Protein AF-A0AAN7LKD8-F1 (afdb_monomer_lite)

Secondary structure (DSSP, 8-state):
-----PPP--------TTTT--S--B-SSTT-PBPSEETTEES-HHHHHHHHHHHHHHHTTTTTT-EEEEE-STTSSHHHHHHHHHHHHS----TTEEEEEETTTTEEEEEEEEGGG--TT--S---EEPPPPS-S----S------------HHHHHHHHHS-TT--SHHHHHHHHS----PPPPHHHHHHHHHHHHHHHHTTS------EEEESS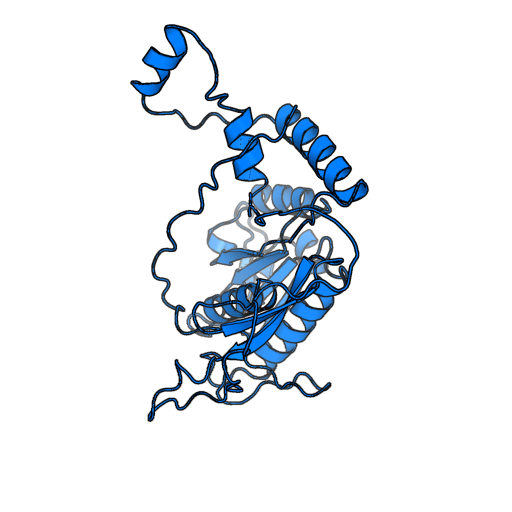HHHH--HHHHHHHHHHHTSTTPPEEEEEE--SEEEPTTSS-EEETT--HHHHTTEEEEE-

Sequence (277 aa):
MKIEEVQSTTMKQRIATHTHIKGLGLGLDASGNALPLAAGFVGHAEAREAAGLVVDMIRQKKMAGRTLLLAGPPGTGKTALALGISQELGSKVAVGNVIYVEVNSGAVKRVGRSDAFATEFDLEAEEYVPLPKGEVHKKKEILNNIASHQDVTLHDLDAANAQPQGGQGILSLMGQMMKPRKTEITDKLRQEINKVVNRYIDEGVAELVPGVLFIDEVVHMLDTECFSYLNRALESSLSPIVIFATNRGICNVRGTDMPSPHGIPVDLLDSLAIIRA

Organism: Trapa natans (NCBI:txid22666)

pLDDT: mean 74.0, std 16.27, range [26.58, 93.56]

Structure (mmCIF, N/CA/C/O backbone):
data_AF-A0AAN7LKD8-F1
#
_entry.id   AF-A0AAN7LKD8-F1
#
loop_
_atom_site.group_PDB
_atom_site.id
_atom_site.type_symbol
_atom_site.label_atom_id
_atom_site.label_alt_id
_atom_site.label_comp_id
_atom_site.label_asym_id
_atom_site.label_entity_id
_atom_site.label_seq_id
_atom_site.pdbx_PDB_ins_code
_atom_site.Cartn_x
_atom_site.Cartn_y
_atom_site.Cartn_z
_atom_site.occupancy
_atom_site.B_iso_or_equiv
_atom_site.auth_seq_id
_atom_site.auth_comp_id
_atom_site.auth_asym_id
_atom_site.auth_atom_id
_atom_site.pdbx_PDB_model_num
ATOM 1 N N . MET A 1 1 ? -7.296 3.773 29.715 1.00 42.88 1 MET A N 1
ATOM 2 C CA . MET A 1 1 ? -7.049 4.610 28.528 1.00 42.88 1 MET A CA 1
ATOM 3 C C . MET A 1 1 ? -8.372 4.717 27.794 1.00 42.88 1 MET A C 1
ATOM 5 O O . MET A 1 1 ? -8.886 3.688 27.372 1.00 42.88 1 MET A O 1
ATOM 9 N N . LYS A 1 2 ? -8.998 5.895 27.799 1.00 38.78 2 LYS A N 1
ATOM 10 C CA . LYS A 1 2 ? -10.197 6.161 26.999 1.00 38.78 2 LYS A CA 1
ATOM 11 C C . LYS A 1 2 ? -9.718 6.902 25.759 1.00 38.78 2 LYS A C 1
ATOM 13 O O . LYS A 1 2 ? -8.957 7.854 25.904 1.00 38.78 2 LYS A O 1
ATOM 18 N N . ILE A 1 3 ? -10.099 6.429 24.579 1.00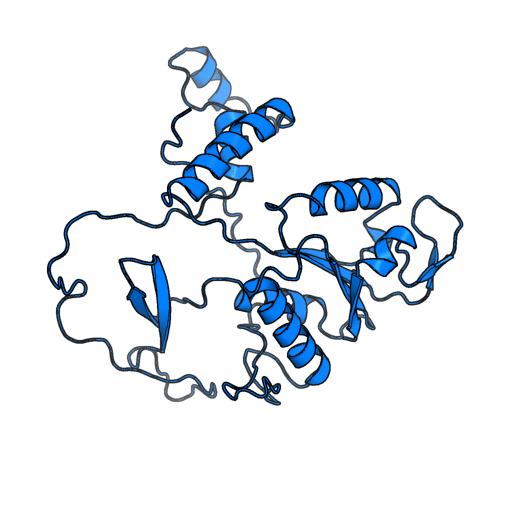 50.75 3 ILE A N 1
ATOM 19 C CA . ILE A 1 3 ? -9.903 7.176 23.337 1.00 50.75 3 ILE A CA 1
ATOM 20 C C . ILE A 1 3 ? -10.983 8.269 23.359 1.00 50.75 3 ILE A C 1
ATOM 22 O O . ILE A 1 3 ? -12.075 8.079 22.839 1.00 50.75 3 ILE A O 1
ATOM 26 N N . GLU A 1 4 ? -10.751 9.343 24.116 1.00 52.25 4 GLU A N 1
ATOM 27 C CA . GLU A 1 4 ? -11.544 10.572 23.987 1.00 52.25 4 GLU A CA 1
ATOM 28 C C . GLU A 1 4 ? -11.151 11.271 22.676 1.00 52.25 4 GLU A C 1
ATOM 30 O O . GLU A 1 4 ? -10.050 11.043 22.178 1.00 52.25 4 GLU A O 1
ATOM 35 N N . GLU A 1 5 ? -12.066 12.062 22.105 1.00 53.69 5 GLU A N 1
ATOM 36 C CA . GLU A 1 5 ? -11.975 12.690 20.775 1.00 53.69 5 GLU A CA 1
ATOM 37 C C . GLU A 1 5 ? -10.549 13.141 20.402 1.00 53.69 5 GLU A C 1
ATOM 39 O O . GLU A 1 5 ? -10.049 14.168 20.864 1.00 53.69 5 GLU A O 1
ATOM 44 N N . VAL A 1 6 ? -9.884 12.377 19.528 1.00 56.59 6 VAL A N 1
ATOM 45 C CA . VAL A 1 6 ? -8.530 12.701 19.059 1.00 56.59 6 VAL A CA 1
ATOM 46 C C . VAL A 1 6 ? -8.620 13.574 17.815 1.00 56.59 6 VAL A C 1
ATOM 48 O O . VAL A 1 6 ? -9.138 13.156 16.782 1.00 56.59 6 VAL A O 1
ATOM 51 N N . GLN A 1 7 ? -8.099 14.799 17.883 1.00 53.12 7 GLN A N 1
ATOM 52 C CA . GLN A 1 7 ? -8.047 15.672 16.711 1.00 53.12 7 GLN A CA 1
ATOM 53 C C . GLN A 1 7 ? -7.169 15.044 15.619 1.00 53.12 7 GLN A C 1
ATOM 55 O O . GLN A 1 7 ? -5.972 14.843 15.816 1.00 53.12 7 GLN A O 1
ATOM 60 N N . SER A 1 8 ? -7.769 14.757 14.461 1.00 55.00 8 SER A N 1
ATOM 61 C CA . SER A 1 8 ? -7.049 14.256 13.287 1.00 55.00 8 SER A CA 1
ATOM 62 C C . SER A 1 8 ? -6.054 15.310 12.806 1.00 55.00 8 SER A C 1
ATOM 64 O O . SER A 1 8 ? -6.442 16.438 12.487 1.00 55.00 8 SER A O 1
ATOM 66 N N . THR A 1 9 ? -4.768 14.959 12.723 1.00 54.34 9 THR A N 1
ATOM 67 C CA . THR A 1 9 ? -3.724 15.884 12.254 1.00 54.34 9 THR A CA 1
ATOM 68 C C . THR A 1 9 ? -3.519 15.841 10.743 1.00 54.34 9 THR A C 1
ATOM 70 O O . THR A 1 9 ? -2.454 16.243 10.269 1.00 54.34 9 THR A O 1
ATOM 73 N N . THR A 1 10 ? -4.526 15.382 9.979 1.00 50.12 10 THR A N 1
ATOM 74 C CA . THR A 1 10 ? -4.449 15.209 8.520 1.00 50.12 10 THR A CA 1
ATOM 75 C C . THR A 1 10 ? -3.763 16.414 7.878 1.00 50.12 10 THR A C 1
ATOM 77 O O . THR A 1 10 ? -4.314 17.516 7.796 1.00 50.12 10 THR A O 1
ATOM 80 N N . MET A 1 11 ? -2.513 16.207 7.455 1.00 43.69 11 MET A N 1
ATOM 81 C CA . MET A 1 11 ? -1.722 17.218 6.767 1.00 43.69 11 MET A CA 1
ATOM 82 C C . MET A 1 11 ? -2.542 17.681 5.565 1.00 43.69 11 MET A C 1
ATOM 84 O O . MET A 1 11 ? -2.895 16.854 4.724 1.00 43.69 11 MET A O 1
ATOM 88 N N . LYS A 1 12 ? -2.858 18.984 5.485 1.00 37.78 12 LYS A N 1
ATOM 89 C CA . LYS A 1 12 ? -3.493 19.590 4.303 1.00 37.78 12 LYS A CA 1
ATOM 90 C C . LYS A 1 12 ? -2.813 19.022 3.061 1.00 37.78 12 LYS A C 1
ATOM 92 O O . LYS A 1 12 ? -1.610 19.234 2.889 1.00 37.78 12 LYS A O 1
ATOM 97 N N . GLN A 1 13 ? -3.567 18.285 2.241 1.00 41.78 13 GLN A N 1
ATOM 98 C CA . GLN A 1 13 ? -3.045 17.693 1.016 1.00 41.78 13 GLN A CA 1
ATOM 99 C C . GLN A 1 13 ? -2.329 18.789 0.224 1.00 41.78 13 GLN A C 1
ATOM 101 O O . GLN A 1 13 ? -2.932 19.785 -0.181 1.00 41.78 13 GLN A O 1
ATOM 106 N N . ARG A 1 14 ? -1.015 18.629 0.034 1.00 40.97 14 ARG A N 1
ATOM 107 C CA . ARG A 1 14 ? -0.300 19.398 -0.983 1.00 40.97 14 ARG A CA 1
ATOM 108 C C . ARG A 1 14 ? -0.973 19.066 -2.310 1.00 40.97 14 ARG A C 1
ATOM 110 O O . ARG A 1 14 ? -1.202 17.891 -2.583 1.00 40.97 14 ARG A O 1
ATOM 117 N N . ILE A 1 15 ? -1.303 20.081 -3.106 1.00 42.41 15 ILE A N 1
ATOM 118 C CA . ILE A 1 15 ? -1.814 19.895 -4.468 1.00 42.41 15 ILE A CA 1
ATOM 119 C C . ILE A 1 15 ? -0.763 19.068 -5.217 1.00 42.41 15 ILE A C 1
ATOM 121 O O . ILE A 1 15 ? 0.315 19.564 -5.537 1.00 42.41 15 ILE A O 1
ATOM 125 N N . ALA A 1 16 ? -1.038 17.777 -5.383 1.00 56.47 16 ALA A N 1
ATOM 126 C CA . ALA A 1 16 ? -0.139 16.840 -6.032 1.00 56.47 16 ALA A CA 1
ATOM 127 C C . ALA A 1 16 ? -0.239 17.005 -7.552 1.00 56.47 16 ALA A C 1
ATOM 129 O O . ALA A 1 16 ? -1.280 17.388 -8.082 1.00 56.47 16 ALA A O 1
ATOM 130 N N . THR A 1 17 ? 0.815 16.646 -8.280 1.00 63.44 17 THR A N 1
ATOM 131 C CA . THR A 1 17 ? 0.832 16.620 -9.756 1.00 63.44 17 THR A CA 1
ATOM 132 C C . THR A 1 17 ? -0.235 15.701 -10.367 1.00 63.44 17 THR A C 1
ATOM 134 O O . THR A 1 17 ? -0.526 15.793 -11.556 1.00 63.44 17 THR A O 1
ATOM 137 N N . HIS A 1 18 ? -0.854 14.838 -9.558 1.00 74.00 18 HIS A N 1
ATOM 138 C CA . HIS A 1 18 ? -1.805 13.812 -9.978 1.00 74.00 18 HIS A CA 1
ATOM 139 C C . HIS A 1 18 ? -3.233 14.023 -9.441 1.00 74.00 18 HIS A C 1
ATOM 141 O O . HIS A 1 18 ? -3.983 13.067 -9.302 1.00 74.00 18 HIS A O 1
ATOM 147 N N . THR A 1 19 ? -3.655 15.263 -9.167 1.00 71.38 19 THR A N 1
ATOM 148 C CA . THR A 1 19 ? -5.034 15.584 -8.713 1.00 71.38 19 THR A CA 1
ATOM 149 C C . THR A 1 19 ? -6.148 15.135 -9.668 1.00 71.38 19 THR A C 1
ATOM 151 O O . THR A 1 19 ? -7.297 14.969 -9.242 1.00 71.38 19 THR A O 1
ATOM 154 N N . HIS A 1 20 ? -5.817 14.945 -10.947 1.00 80.31 20 HIS A N 1
ATOM 155 C CA . HIS A 1 20 ? -6.708 14.429 -11.987 1.00 80.31 20 HIS A CA 1
ATOM 156 C C . HIS A 1 20 ? -6.958 12.916 -11.877 1.00 80.31 20 HIS A C 1
ATOM 158 O O . HIS A 1 20 ? -7.935 12.433 -12.435 1.00 80.31 20 HIS A O 1
ATOM 164 N N . ILE A 1 21 ? -6.118 12.171 -11.151 1.00 84.56 21 ILE A N 1
ATOM 165 C CA . ILE A 1 21 ? -6.288 10.727 -10.965 1.00 84.56 21 ILE A CA 1
ATOM 166 C C . ILE A 1 21 ? -7.369 10.476 -9.915 1.00 84.56 21 ILE A C 1
ATOM 168 O O . ILE A 1 21 ? -7.237 10.896 -8.763 1.00 84.56 21 ILE A O 1
ATOM 172 N N . LYS A 1 22 ? -8.443 9.792 -10.318 1.00 79.38 22 LYS A N 1
ATOM 173 C CA . LYS A 1 22 ? -9.616 9.499 -9.470 1.00 79.38 22 LYS A CA 1
ATOM 174 C C . LYS A 1 22 ? -9.773 8.020 -9.111 1.00 79.38 22 LYS A C 1
ATOM 176 O O . LYS A 1 22 ? -10.650 7.677 -8.330 1.00 79.38 22 LYS A O 1
ATOM 181 N N . GLY A 1 23 ? -8.938 7.155 -9.676 1.00 85.25 23 GLY A N 1
ATOM 182 C CA . GLY A 1 23 ? -8.994 5.702 -9.516 1.00 85.25 23 GLY A CA 1
ATOM 183 C C . GLY A 1 23 ? -8.219 5.014 -10.634 1.00 85.25 23 GLY A C 1
ATOM 184 O O . GLY A 1 23 ? -7.525 5.683 -11.400 1.00 85.25 23 GLY A O 1
ATOM 185 N N . LEU A 1 24 ? -8.338 3.691 -10.751 1.00 86.56 24 LEU A N 1
ATOM 186 C CA . LEU A 1 24 ? -7.627 2.922 -11.787 1.00 86.56 24 LEU A CA 1
ATOM 187 C C . LEU A 1 24 ? -8.355 2.896 -13.144 1.00 86.56 24 LEU A C 1
ATOM 189 O O . LEU A 1 24 ? -7.758 2.544 -14.160 1.00 86.56 24 LEU A O 1
ATOM 193 N N . GLY A 1 25 ? -9.629 3.296 -13.196 1.00 84.69 25 GLY A N 1
ATOM 194 C CA . GLY A 1 25 ? -10.386 3.354 -14.454 1.00 84.69 25 GLY A CA 1
ATOM 195 C C . GLY A 1 25 ? -10.602 1.976 -15.087 1.00 84.69 25 GLY A C 1
ATOM 196 O O . GLY A 1 25 ? -10.444 1.820 -16.300 1.00 84.69 25 GLY A O 1
ATOM 197 N N . LEU A 1 26 ? -10.905 0.980 -14.251 1.00 85.25 26 LEU A N 1
ATOM 198 C CA . LEU A 1 26 ? -11.234 -0.382 -14.666 1.00 85.25 26 LEU A CA 1
ATOM 199 C C . LEU A 1 26 ? -12.724 -0.493 -14.999 1.00 85.25 26 LEU A C 1
ATOM 201 O O . LEU A 1 26 ? -13.553 0.211 -14.417 1.00 85.25 26 LEU A O 1
ATOM 205 N N . GLY A 1 27 ? -13.048 -1.367 -15.945 1.00 75.69 27 GLY A N 1
ATOM 206 C CA . GLY A 1 27 ? -14.412 -1.730 -16.292 1.00 75.69 27 GLY A CA 1
ATOM 207 C C . GLY A 1 27 ? -15.149 -2.348 -15.106 1.00 75.69 27 GLY A C 1
ATOM 208 O O . GLY A 1 27 ? -14.553 -2.944 -14.212 1.00 75.69 27 GLY A O 1
ATOM 209 N N . LEU A 1 28 ? -16.473 -2.191 -15.103 1.00 66.62 28 LEU A N 1
ATOM 210 C CA . LEU A 1 28 ? -17.362 -2.795 -14.104 1.00 66.62 28 LEU A CA 1
ATOM 211 C C . LEU A 1 28 ? -17.671 -4.269 -14.406 1.00 66.62 28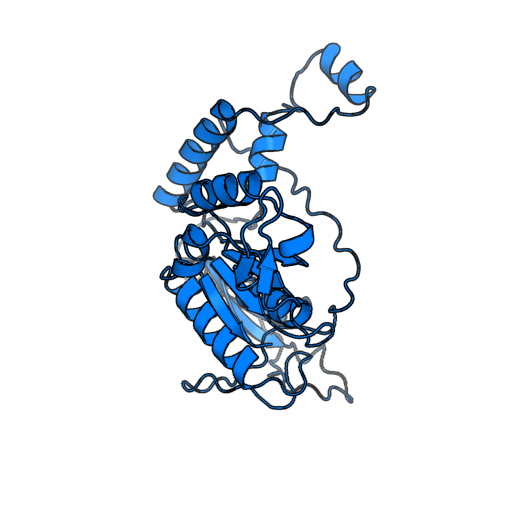 LEU A C 1
ATOM 213 O O . LEU A 1 28 ? -18.426 -4.909 -13.675 1.00 66.62 28 LEU A O 1
ATOM 217 N N . ASP A 1 29 ? -17.142 -4.796 -15.510 1.00 71.06 29 ASP A N 1
ATOM 218 C CA . ASP A 1 29 ? -17.282 -6.196 -15.864 1.00 71.06 29 ASP A CA 1
ATOM 219 C C . ASP A 1 29 ? -16.411 -7.072 -14.955 1.00 71.06 29 ASP A C 1
ATOM 221 O O . ASP A 1 29 ? -15.393 -6.644 -14.413 1.00 71.06 29 ASP A O 1
ATOM 225 N N . ALA A 1 30 ? -16.797 -8.339 -14.793 1.00 60.28 30 ALA A N 1
ATOM 226 C CA . ALA A 1 30 ? -16.042 -9.294 -13.976 1.00 60.28 30 ALA A CA 1
ATOM 227 C C . ALA A 1 30 ? -14.603 -9.529 -14.484 1.00 60.28 30 ALA A C 1
ATOM 229 O O . ALA A 1 30 ? -13.794 -10.134 -13.787 1.00 60.28 30 ALA A O 1
ATOM 230 N N . SER A 1 31 ? -14.300 -9.067 -15.698 1.00 69.12 31 SER A N 1
ATOM 231 C CA . SER A 1 31 ? -12.991 -9.135 -16.337 1.00 69.12 31 SER A CA 1
ATOM 232 C C . SER A 1 31 ? -11.978 -8.160 -15.730 1.00 69.12 31 SER A C 1
ATOM 234 O O . SER A 1 31 ? -10.783 -8.428 -15.799 1.00 69.12 31 SER A O 1
ATOM 236 N N . GLY A 1 32 ? -12.432 -7.036 -15.155 1.00 76.81 32 GLY A N 1
ATOM 237 C CA . GLY A 1 32 ? -11.551 -6.016 -14.574 1.00 76.81 32 GLY A CA 1
ATOM 238 C C . GLY A 1 32 ? -10.662 -5.297 -15.596 1.00 76.81 32 GLY A C 1
ATOM 239 O O . GLY A 1 32 ? -9.597 -4.802 -15.232 1.00 76.81 32 GLY A O 1
ATOM 240 N N . ASN A 1 33 ? -11.080 -5.244 -16.866 1.00 85.50 33 ASN A N 1
ATOM 241 C CA . ASN A 1 33 ? -10.274 -4.699 -17.962 1.00 85.50 33 ASN A CA 1
ATOM 242 C C . ASN A 1 33 ? -10.117 -3.180 -17.846 1.00 85.50 33 ASN A C 1
ATOM 244 O O . ASN A 1 33 ? -11.064 -2.467 -17.509 1.00 85.50 33 ASN A O 1
ATOM 248 N N . ALA A 1 34 ? -8.949 -2.646 -18.189 1.00 87.25 34 ALA A N 1
ATOM 249 C CA . ALA A 1 34 ? -8.722 -1.209 -18.136 1.00 87.25 34 ALA A CA 1
ATOM 250 C C . ALA A 1 34 ? -9.367 -0.485 -19.330 1.00 87.25 34 ALA A C 1
ATOM 252 O O . ALA A 1 34 ? -9.070 -0.762 -20.493 1.00 87.25 34 ALA A O 1
ATOM 253 N N . LEU A 1 35 ? -10.207 0.517 -19.053 1.00 86.25 35 LEU A N 1
ATOM 254 C CA . LEU A 1 35 ? -10.795 1.350 -20.105 1.00 86.25 35 LEU A CA 1
ATOM 255 C C . LEU A 1 35 ? -9.721 2.281 -20.699 1.00 86.25 35 LEU A C 1
ATOM 257 O O . LEU A 1 35 ? -8.964 2.876 -19.925 1.00 86.25 35 LEU A O 1
ATOM 261 N N . PRO A 1 36 ? -9.635 2.463 -22.035 1.00 82.06 36 PRO A N 1
ATOM 262 C CA . PRO A 1 36 ? -8.553 3.221 -22.679 1.00 82.06 36 PRO A CA 1
ATOM 263 C C . PRO A 1 36 ? -8.343 4.646 -22.143 1.00 82.06 36 PRO A C 1
ATOM 265 O O . PRO A 1 36 ? -7.200 5.101 -22.052 1.00 82.06 36 PRO A O 1
ATOM 268 N N . LEU A 1 37 ? -9.434 5.318 -21.764 1.00 85.50 37 LEU A N 1
ATOM 269 C CA . LEU A 1 37 ? -9.443 6.648 -21.164 1.00 85.50 37 LEU A CA 1
ATOM 270 C C . LEU A 1 37 ? -10.481 6.679 -20.035 1.00 85.50 37 LEU A C 1
ATOM 272 O O . LEU A 1 37 ? -11.680 6.669 -20.301 1.00 85.50 37 LEU A O 1
ATOM 276 N N . ALA A 1 38 ? -10.022 6.653 -18.783 1.00 82.88 38 ALA A N 1
ATOM 277 C CA . ALA A 1 38 ? -10.896 6.623 -17.608 1.00 82.88 38 ALA A CA 1
ATOM 278 C C . ALA A 1 38 ? -10.160 7.045 -16.329 1.00 82.88 38 ALA A C 1
ATOM 280 O O . ALA A 1 38 ? -8.965 6.795 -16.181 1.00 82.88 38 ALA A O 1
ATOM 281 N N . ALA A 1 39 ? -10.887 7.654 -15.385 1.00 82.00 39 ALA A N 1
ATOM 282 C CA . ALA A 1 39 ? -10.401 8.037 -14.050 1.00 82.00 39 ALA A CA 1
ATOM 283 C C . ALA A 1 39 ? -9.095 8.868 -14.036 1.00 82.00 39 ALA A C 1
ATOM 285 O O . ALA A 1 39 ? -8.311 8.795 -13.087 1.00 82.00 39 ALA A O 1
ATOM 286 N N . GLY A 1 40 ? -8.862 9.655 -15.092 1.00 84.75 40 GLY A N 1
ATOM 287 C CA . GLY A 1 40 ? -7.654 10.462 -15.281 1.00 84.75 40 GLY A CA 1
ATOM 288 C C . GLY A 1 40 ? -6.479 9.732 -15.945 1.00 84.75 40 GLY A C 1
ATOM 289 O O . GLY A 1 40 ? -5.463 10.367 -16.214 1.00 84.75 40 GLY A O 1
ATOM 290 N N . PHE A 1 41 ? -6.600 8.433 -16.244 1.00 87.31 41 PHE A N 1
ATOM 291 C CA . PHE A 1 41 ? -5.594 7.664 -16.979 1.00 87.31 41 PHE A CA 1
ATOM 292 C C . PHE A 1 41 ? -5.849 7.643 -18.487 1.00 87.31 41 PHE A C 1
ATOM 294 O O . PHE A 1 41 ? -6.990 7.580 -18.945 1.00 87.31 41 PHE A O 1
ATOM 301 N N . VAL A 1 42 ? -4.750 7.600 -19.247 1.00 88.75 42 VAL A N 1
ATOM 302 C CA . VAL A 1 42 ? -4.723 7.340 -20.691 1.00 88.75 42 VAL A CA 1
ATOM 303 C C . VAL A 1 42 ? -3.723 6.209 -20.953 1.00 88.75 42 VAL A C 1
ATOM 305 O O . VAL A 1 42 ? -2.547 6.314 -20.592 1.00 88.75 42 VAL A O 1
ATOM 308 N N . GLY A 1 43 ? -4.174 5.111 -21.566 1.00 87.12 43 GLY A N 1
ATOM 309 C CA . GLY A 1 43 ? -3.314 3.955 -21.861 1.00 87.12 43 GLY A CA 1
ATOM 310 C C . GLY A 1 43 ? -2.904 3.147 -20.618 1.00 87.12 43 GLY A C 1
ATOM 311 O O . GLY A 1 43 ? -3.672 3.060 -19.665 1.00 87.12 43 GLY A O 1
ATOM 312 N N . HIS A 1 44 ? -1.727 2.508 -20.635 1.00 88.44 44 HIS A N 1
ATOM 313 C CA . HIS A 1 44 ? -1.210 1.662 -19.537 1.00 88.44 44 HIS A CA 1
ATOM 314 C C . HIS A 1 44 ? -2.225 0.616 -19.031 1.00 88.44 44 HIS A C 1
ATOM 316 O O . HIS A 1 44 ? -2.452 0.494 -17.829 1.00 88.44 44 HIS A O 1
ATOM 322 N N . ALA A 1 45 ? -2.890 -0.092 -19.951 1.00 90.94 45 ALA A N 1
ATOM 323 C CA . ALA A 1 45 ? -3.956 -1.035 -19.607 1.00 90.94 45 ALA A CA 1
ATOM 324 C C . ALA A 1 45 ? -3.451 -2.157 -18.684 1.00 90.94 45 ALA A C 1
ATOM 326 O O . ALA A 1 45 ? -3.962 -2.309 -17.579 1.00 90.94 45 ALA A O 1
ATOM 327 N N . GLU A 1 46 ? -2.361 -2.824 -19.073 1.00 91.69 46 GLU A N 1
ATOM 328 C CA . GLU A 1 46 ? -1.774 -3.942 -18.320 1.00 91.69 46 GLU A CA 1
ATOM 329 C C . GLU A 1 46 ? -1.395 -3.556 -16.880 1.00 91.69 46 GLU A C 1
ATOM 331 O O . GLU A 1 46 ? -1.693 -4.278 -15.931 1.00 91.69 46 GLU A O 1
ATOM 336 N N . ALA A 1 47 ? -0.774 -2.385 -16.691 1.00 93.31 47 ALA A N 1
ATOM 337 C CA . ALA A 1 47 ? -0.369 -1.916 -15.367 1.00 93.31 47 ALA A CA 1
ATOM 338 C C . ALA A 1 47 ? -1.578 -1.586 -14.475 1.00 93.31 47 ALA A C 1
ATOM 340 O O . ALA A 1 47 ? -1.545 -1.837 -13.269 1.00 93.31 47 ALA A O 1
ATOM 341 N N . ARG A 1 48 ? -2.655 -1.042 -15.060 1.00 92.88 48 ARG A N 1
ATOM 342 C CA . ARG A 1 48 ? -3.901 -0.727 -14.346 1.00 92.88 48 ARG A CA 1
ATOM 343 C C . ARG A 1 48 ? -4.678 -1.987 -13.985 1.00 92.88 48 ARG A C 1
ATOM 345 O O . ARG A 1 48 ? -5.150 -2.086 -12.858 1.00 92.88 48 ARG A O 1
ATOM 352 N N . GLU A 1 49 ? -4.750 -2.957 -14.888 1.00 91.50 49 GLU A N 1
ATOM 353 C CA . GLU A 1 49 ? -5.361 -4.270 -14.642 1.00 91.50 49 GLU A CA 1
ATOM 354 C C . GLU A 1 49 ? -4.617 -5.025 -13.535 1.00 91.50 49 GLU A C 1
ATOM 356 O O . GLU A 1 49 ? -5.230 -5.485 -12.570 1.00 91.50 49 GLU A O 1
ATOM 361 N N . ALA A 1 50 ? -3.281 -5.062 -13.600 1.00 92.62 50 ALA A N 1
ATOM 362 C CA . ALA A 1 50 ? -2.457 -5.647 -12.546 1.00 92.62 50 ALA A CA 1
ATOM 363 C C . ALA A 1 50 ? -2.660 -4.934 -11.199 1.00 92.62 50 ALA A C 1
ATOM 365 O O . ALA A 1 50 ? -2.772 -5.585 -10.159 1.00 92.62 50 ALA A O 1
ATOM 366 N N . ALA A 1 51 ? -2.761 -3.601 -11.207 1.00 91.25 51 ALA A N 1
ATOM 367 C CA . ALA A 1 51 ? -3.074 -2.826 -10.012 1.00 91.25 51 ALA A CA 1
ATOM 368 C C . ALA A 1 51 ? -4.482 -3.138 -9.472 1.00 91.25 51 ALA A C 1
ATOM 370 O O . ALA A 1 51 ? -4.653 -3.213 -8.257 1.00 91.25 51 ALA A O 1
ATOM 371 N N . GLY A 1 52 ? -5.463 -3.387 -10.345 1.00 89.50 52 GLY A N 1
ATOM 372 C CA . GLY A 1 52 ? -6.805 -3.844 -9.980 1.00 89.50 52 GLY A CA 1
ATOM 373 C C . GLY A 1 52 ? -6.789 -5.176 -9.243 1.00 89.50 52 GLY A C 1
ATOM 374 O O . GLY A 1 52 ? -7.326 -5.285 -8.143 1.00 89.50 52 GLY A O 1
ATOM 375 N N . LEU A 1 53 ? -6.068 -6.158 -9.789 1.00 88.25 53 LEU A N 1
ATOM 376 C CA . LEU A 1 53 ? -5.868 -7.450 -9.130 1.00 88.25 53 LEU A CA 1
ATOM 377 C C . LEU A 1 53 ? -5.197 -7.290 -7.761 1.00 88.25 53 LEU A C 1
ATOM 379 O O . LEU A 1 53 ? -5.574 -7.964 -6.803 1.00 88.25 53 LEU A O 1
ATOM 383 N N . VAL A 1 54 ? -4.221 -6.385 -7.641 1.00 88.69 54 VAL A N 1
ATOM 384 C CA . VAL A 1 54 ? -3.589 -6.075 -6.352 1.00 88.69 54 VAL A CA 1
ATOM 385 C C . VAL A 1 54 ? -4.594 -5.478 -5.371 1.00 88.69 54 VAL A C 1
ATOM 387 O O . VAL A 1 54 ? -4.660 -5.951 -4.239 1.00 88.69 54 VAL A O 1
ATOM 390 N N . VAL A 1 55 ? -5.415 -4.511 -5.787 1.00 86.38 55 VAL A N 1
ATOM 391 C CA . VAL A 1 55 ? -6.494 -3.947 -4.956 1.00 86.38 55 VAL A CA 1
ATOM 392 C C . VAL A 1 55 ? -7.446 -5.042 -4.472 1.00 86.38 55 VAL A C 1
ATOM 394 O O . VAL A 1 55 ? -7.784 -5.084 -3.287 1.00 86.38 55 VAL A O 1
ATOM 397 N N . ASP A 1 56 ? -7.835 -5.972 -5.341 1.00 84.19 56 ASP A N 1
ATOM 398 C CA . ASP A 1 56 ? -8.718 -7.075 -4.964 1.00 84.19 56 ASP A CA 1
ATOM 399 C C . ASP A 1 56 ? -8.047 -8.050 -3.991 1.00 84.19 56 ASP A C 1
ATOM 401 O O . ASP A 1 56 ? -8.663 -8.465 -3.006 1.00 84.19 56 ASP A O 1
ATOM 405 N N . MET A 1 57 ? -6.766 -8.376 -4.194 1.00 84.19 57 MET A N 1
ATOM 406 C CA . MET A 1 57 ? -6.001 -9.190 -3.243 1.00 84.19 57 MET A CA 1
ATOM 407 C C . MET A 1 57 ? -5.856 -8.497 -1.881 1.00 84.19 57 MET A C 1
ATOM 409 O O . MET A 1 57 ? -5.901 -9.170 -0.847 1.00 84.19 57 MET A O 1
ATOM 413 N N . ILE A 1 58 ? -5.715 -7.170 -1.865 1.00 82.31 58 ILE A N 1
ATOM 414 C CA . ILE A 1 58 ? -5.677 -6.366 -0.639 1.00 82.31 58 ILE A CA 1
ATOM 415 C C . ILE A 1 58 ? -7.019 -6.442 0.088 1.00 82.31 58 ILE A C 1
ATOM 417 O O . ILE A 1 58 ? -7.049 -6.778 1.272 1.00 82.31 58 ILE A O 1
ATOM 421 N N . ARG A 1 59 ? -8.135 -6.214 -0.617 1.00 79.06 59 ARG A N 1
ATOM 422 C CA . ARG A 1 59 ? -9.491 -6.320 -0.047 1.00 79.06 59 ARG A CA 1
ATOM 423 C C . ARG A 1 59 ? -9.781 -7.723 0.492 1.00 79.06 59 ARG A C 1
ATOM 425 O O . ARG A 1 59 ? -10.432 -7.871 1.520 1.00 79.06 59 ARG A O 1
ATOM 432 N N . GLN A 1 60 ? -9.239 -8.753 -0.157 1.00 81.00 60 GLN A N 1
ATOM 433 C CA . GLN A 1 60 ? -9.320 -10.148 0.287 1.00 81.00 60 GLN A CA 1
ATOM 434 C C . GLN A 1 60 ? -8.311 -10.509 1.395 1.00 81.00 60 GLN A C 1
ATOM 436 O O . GLN A 1 60 ? -8.240 -11.674 1.783 1.00 81.00 60 GLN A O 1
ATOM 441 N N . LYS A 1 61 ? -7.517 -9.549 1.896 1.00 77.31 61 LYS A N 1
ATOM 442 C CA . LYS A 1 61 ? -6.474 -9.741 2.923 1.00 77.31 61 LYS A CA 1
ATOM 443 C C . LYS A 1 61 ? -5.397 -10.773 2.544 1.00 77.31 61 LYS A C 1
ATOM 445 O O . LYS A 1 61 ? -4.742 -11.343 3.411 1.00 77.31 61 LYS A O 1
ATOM 450 N N . LYS A 1 62 ? -5.170 -10.997 1.244 1.00 80.88 62 LYS A N 1
ATOM 451 C CA . LYS A 1 62 ? -4.162 -11.936 0.701 1.00 80.88 62 LYS A CA 1
ATOM 452 C C . LYS A 1 62 ? -2.780 -11.304 0.481 1.00 80.88 62 LYS A C 1
ATOM 454 O O . LYS A 1 62 ? -1.851 -11.997 0.078 1.00 80.88 62 LYS A O 1
ATOM 459 N N . MET A 1 63 ? -2.648 -10.002 0.744 1.00 76.50 63 MET A N 1
ATOM 460 C CA . MET A 1 63 ? -1.409 -9.226 0.585 1.00 76.50 63 MET A CA 1
ATOM 461 C C . MET A 1 63 ? -0.672 -8.956 1.906 1.00 76.50 63 MET A C 1
ATOM 463 O O . MET A 1 63 ? 0.244 -8.140 1.931 1.00 76.50 63 MET A O 1
ATOM 467 N N . ALA A 1 64 ? -1.043 -9.624 3.005 1.00 70.69 64 ALA A N 1
ATOM 468 C CA . ALA A 1 64 ? -0.344 -9.474 4.282 1.00 70.69 64 ALA A CA 1
ATOM 469 C C . ALA A 1 64 ? 1.149 -9.829 4.136 1.00 70.69 64 ALA A C 1
ATOM 471 O O . ALA A 1 64 ? 1.485 -10.871 3.571 1.00 70.69 64 ALA A O 1
ATOM 472 N N . GLY A 1 65 ? 2.032 -8.945 4.613 1.00 72.31 65 GLY A N 1
ATOM 473 C CA . GLY A 1 65 ? 3.486 -9.115 4.521 1.00 72.31 65 GLY A CA 1
ATOM 474 C C . GLY A 1 65 ? 4.072 -9.003 3.109 1.00 72.31 65 GLY A C 1
ATOM 475 O O . GLY A 1 65 ? 5.253 -9.287 2.925 1.00 72.31 65 GLY A O 1
ATOM 476 N N . ARG A 1 66 ? 3.279 -8.610 2.102 1.00 82.19 66 ARG A N 1
ATOM 477 C CA . ARG A 1 66 ? 3.753 -8.412 0.726 1.00 82.19 66 ARG A CA 1
ATOM 478 C C . ARG A 1 66 ? 3.914 -6.937 0.415 1.00 82.19 66 ARG A C 1
ATOM 480 O O . ARG A 1 66 ? 3.084 -6.113 0.793 1.00 82.19 66 ARG A O 1
ATOM 487 N N . THR A 1 67 ? 4.951 -6.632 -0.351 1.00 88.38 67 THR A N 1
ATOM 488 C CA . THR A 1 67 ? 5.207 -5.278 -0.844 1.00 88.38 67 THR A CA 1
ATOM 489 C C . THR A 1 67 ? 4.930 -5.219 -2.344 1.00 88.38 67 THR A C 1
ATOM 491 O O . THR A 1 67 ? 5.133 -6.196 -3.064 1.00 88.38 67 THR A O 1
ATOM 494 N N . LEU A 1 68 ? 4.441 -4.084 -2.837 1.00 91.75 68 LEU A N 1
ATOM 495 C CA . LEU A 1 68 ? 4.259 -3.845 -4.267 1.00 91.75 68 LEU A CA 1
ATOM 496 C C . LEU A 1 68 ? 5.446 -3.042 -4.808 1.00 91.75 68 LEU A C 1
ATOM 498 O O . LEU A 1 68 ? 5.765 -1.995 -4.257 1.00 91.75 68 LEU A O 1
ATOM 502 N N . LEU A 1 69 ? 6.067 -3.476 -5.903 1.00 93.06 69 LEU A N 1
ATOM 503 C CA . LEU A 1 69 ? 7.084 -2.720 -6.633 1.00 93.06 69 LEU A CA 1
ATOM 504 C C . LEU A 1 69 ? 6.532 -2.243 -7.976 1.00 93.06 69 LEU A C 1
ATOM 506 O O . LEU A 1 69 ? 6.170 -3.048 -8.829 1.00 93.06 69 LEU A O 1
ATOM 510 N N . LEU A 1 70 ? 6.542 -0.933 -8.190 1.00 93.56 70 LEU A N 1
ATOM 511 C CA . LEU A 1 70 ? 6.284 -0.296 -9.473 1.00 93.56 70 LEU A CA 1
ATOM 512 C C . LEU A 1 70 ? 7.624 -0.018 -10.160 1.00 93.56 70 LEU A C 1
ATOM 514 O O . LEU A 1 70 ? 8.382 0.861 -9.740 1.00 93.56 70 LEU A O 1
ATOM 518 N N . ALA A 1 71 ? 7.924 -0.771 -11.213 1.00 93.06 71 ALA A N 1
ATOM 519 C CA . ALA A 1 71 ? 9.188 -0.680 -11.935 1.00 93.06 71 ALA A CA 1
ATOM 520 C C . ALA A 1 71 ? 8.965 -0.152 -13.354 1.00 93.06 71 ALA A C 1
ATOM 522 O O . ALA A 1 71 ? 8.170 -0.703 -14.109 1.00 93.0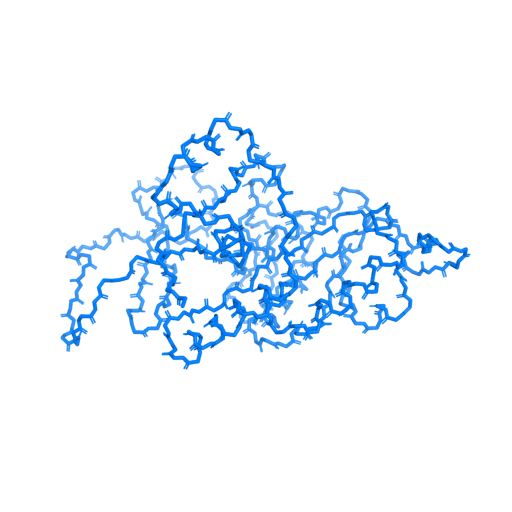6 71 ALA A O 1
ATOM 523 N N . GLY A 1 72 ? 9.699 0.891 -13.738 1.00 91.75 72 GLY A N 1
ATOM 524 C CA . GLY A 1 72 ? 9.624 1.423 -15.097 1.00 91.75 72 GLY A CA 1
ATOM 525 C C . GLY A 1 72 ? 10.400 2.723 -15.286 1.00 91.75 72 GLY A C 1
ATOM 526 O O . GLY A 1 72 ? 10.757 3.362 -14.292 1.00 91.75 72 GLY A O 1
ATOM 527 N N . PRO A 1 73 ? 10.663 3.153 -16.531 1.00 91.06 73 PRO A N 1
ATOM 528 C CA . PRO A 1 73 ? 11.373 4.399 -16.828 1.00 91.06 73 PRO A CA 1
ATOM 529 C C . PRO A 1 73 ? 10.793 5.636 -16.105 1.00 91.06 73 PRO A C 1
ATOM 531 O O . PRO A 1 73 ? 9.630 5.648 -15.692 1.00 91.06 73 PRO A O 1
ATOM 534 N N . PRO A 1 74 ? 11.572 6.712 -15.901 1.00 89.75 74 PRO A N 1
ATOM 535 C CA . PRO A 1 74 ? 11.027 7.949 -15.343 1.00 89.75 74 PRO A CA 1
ATOM 536 C C . PRO A 1 74 ? 9.904 8.497 -16.240 1.00 89.75 74 PRO A C 1
ATOM 538 O O . PRO A 1 74 ? 9.994 8.442 -17.462 1.00 89.75 74 PRO A O 1
ATOM 541 N N . GLY A 1 75 ? 8.836 9.017 -15.630 1.00 87.06 75 GLY A N 1
ATOM 542 C CA . GLY A 1 75 ? 7.696 9.580 -16.365 1.00 87.06 75 GLY A CA 1
ATOM 543 C C . GLY A 1 75 ? 6.623 8.584 -16.831 1.00 87.06 75 GLY A C 1
ATOM 544 O O . GLY A 1 75 ? 5.621 9.033 -17.373 1.00 87.06 75 GLY A O 1
ATOM 545 N N . THR A 1 76 ? 6.746 7.276 -16.565 1.00 89.56 76 THR A N 1
ATOM 546 C CA . THR A 1 76 ? 5.732 6.259 -16.953 1.00 89.56 76 THR A CA 1
ATOM 547 C C . THR A 1 76 ? 4.520 6.162 -16.017 1.00 89.56 76 THR A C 1
ATOM 549 O O . THR A 1 76 ? 3.791 5.182 -16.001 1.00 89.56 76 THR A O 1
ATOM 552 N N . GLY A 1 77 ? 4.284 7.175 -15.180 1.00 88.12 77 GLY A N 1
ATOM 553 C CA . GLY A 1 77 ? 3.074 7.215 -14.353 1.00 88.12 77 GLY A CA 1
ATOM 554 C C . GLY A 1 77 ? 3.063 6.289 -13.128 1.00 88.12 77 GLY A C 1
ATOM 555 O O . GLY A 1 77 ? 1.996 6.081 -12.565 1.00 88.12 77 GLY A O 1
ATOM 556 N N . LYS A 1 78 ? 4.212 5.795 -12.641 1.00 90.81 78 LYS A N 1
ATOM 557 C CA . LYS A 1 78 ? 4.308 5.024 -11.375 1.00 90.81 78 LYS A CA 1
ATOM 558 C C . LYS A 1 78 ? 3.602 5.709 -10.197 1.00 90.81 78 LYS A C 1
ATOM 560 O O . LYS A 1 78 ? 2.778 5.101 -9.522 1.00 90.81 78 LYS A O 1
ATOM 565 N N . THR A 1 79 ? 3.882 6.993 -9.982 1.00 88.31 79 THR A N 1
ATOM 566 C CA . THR A 1 79 ? 3.264 7.799 -8.917 1.00 88.31 79 THR A CA 1
ATOM 567 C C . THR A 1 79 ? 1.756 7.965 -9.133 1.00 88.31 79 THR A C 1
ATOM 569 O O . THR A 1 79 ? 0.986 7.919 -8.175 1.00 88.31 79 THR A O 1
ATOM 572 N N . ALA A 1 80 ? 1.315 8.099 -10.390 1.00 89.44 80 ALA A N 1
ATOM 573 C CA . ALA A 1 80 ? -0.105 8.136 -10.737 1.00 89.44 80 ALA A CA 1
ATOM 574 C C . ALA A 1 80 ? -0.786 6.796 -10.421 1.00 89.44 80 ALA A C 1
ATOM 576 O O . ALA A 1 80 ? -1.865 6.787 -9.836 1.00 89.44 80 ALA A O 1
ATOM 577 N N . LEU A 1 81 ? -0.143 5.670 -10.748 1.00 90.31 81 LEU A N 1
ATOM 578 C CA . LEU A 1 81 ? -0.645 4.321 -10.483 1.00 90.31 81 LEU A CA 1
ATOM 579 C C . LEU A 1 81 ? -0.779 4.047 -8.982 1.00 90.31 81 LEU A C 1
ATOM 581 O O . LEU A 1 81 ? -1.822 3.572 -8.543 1.00 90.31 81 LEU A O 1
ATOM 585 N N . ALA A 1 82 ? 0.220 4.428 -8.181 1.00 88.12 82 ALA A N 1
ATOM 586 C CA . ALA A 1 82 ? 0.150 4.332 -6.722 1.00 88.12 82 ALA A CA 1
ATOM 587 C C . ALA A 1 82 ? -0.993 5.178 -6.135 1.00 88.12 82 ALA A C 1
ATOM 589 O O . ALA A 1 82 ? -1.707 4.722 -5.240 1.00 88.12 82 ALA A O 1
ATOM 590 N N . LEU A 1 83 ? -1.208 6.389 -6.664 1.00 85.81 83 LEU A N 1
ATOM 591 C CA . LEU A 1 83 ? -2.348 7.214 -6.272 1.00 85.81 83 LEU A CA 1
ATOM 592 C C . LEU A 1 83 ? -3.675 6.561 -6.679 1.00 85.81 83 LEU A C 1
ATOM 594 O O . LEU A 1 83 ? -4.594 6.537 -5.870 1.00 85.81 83 LEU A O 1
ATOM 598 N N . GLY A 1 84 ? -3.764 5.987 -7.880 1.00 87.56 84 GLY A N 1
ATOM 599 C CA . GLY A 1 84 ? -4.932 5.232 -8.338 1.00 87.56 84 GLY A CA 1
ATOM 600 C C . GLY A 1 84 ? -5.274 4.065 -7.408 1.00 87.56 84 GLY A C 1
ATOM 601 O O . GLY A 1 84 ? -6.426 3.937 -7.005 1.00 87.56 84 GLY A O 1
ATOM 602 N N . ILE A 1 85 ? -4.275 3.279 -6.987 1.00 87.25 85 ILE A N 1
ATOM 603 C CA . ILE A 1 85 ? -4.439 2.198 -5.997 1.00 87.25 85 ILE A CA 1
ATOM 604 C C . ILE A 1 85 ? -4.963 2.753 -4.667 1.00 87.25 85 ILE A C 1
ATOM 606 O O . ILE A 1 85 ? -5.903 2.206 -4.098 1.00 87.25 85 ILE A O 1
ATOM 610 N N . SER A 1 86 ? -4.394 3.859 -4.182 1.00 83.19 86 SER A N 1
ATOM 611 C CA . SER A 1 86 ? -4.841 4.505 -2.942 1.00 83.19 86 SER A CA 1
ATOM 612 C C . SER A 1 86 ? -6.298 4.981 -3.022 1.00 83.19 86 SER A C 1
ATOM 614 O O . SER A 1 86 ? -7.071 4.733 -2.101 1.00 83.19 86 SER A O 1
ATOM 616 N N . GLN A 1 87 ? -6.710 5.581 -4.146 1.00 82.50 87 GLN A N 1
ATOM 617 C CA . GLN A 1 87 ? -8.102 5.996 -4.375 1.00 82.50 87 GLN A CA 1
ATOM 618 C C . GLN A 1 87 ? -9.069 4.806 -4.450 1.00 82.50 87 GLN A C 1
ATOM 620 O O . GLN A 1 87 ? -10.216 4.911 -4.028 1.00 82.50 87 GLN A O 1
ATOM 625 N N . GLU A 1 88 ? -8.618 3.664 -4.972 1.00 81.19 88 GLU A N 1
ATOM 626 C CA . GLU A 1 88 ? -9.420 2.439 -5.020 1.00 81.19 88 GLU A CA 1
ATOM 627 C C . GLU A 1 88 ? -9.575 1.764 -3.651 1.00 81.19 88 GLU A C 1
ATOM 629 O O . GLU A 1 88 ? -10.594 1.118 -3.391 1.00 81.19 88 GLU A O 1
ATOM 634 N N . LEU A 1 89 ? -8.577 1.895 -2.777 1.00 76.56 89 LEU A N 1
ATOM 635 C CA . LEU A 1 89 ? -8.614 1.368 -1.411 1.00 76.56 89 LEU A CA 1
ATOM 636 C C . LEU A 1 89 ? -9.342 2.298 -0.436 1.00 76.56 89 LEU A C 1
ATOM 638 O O . LEU A 1 89 ? -9.921 1.823 0.538 1.00 76.56 89 LEU A O 1
ATOM 642 N N . GLY A 1 90 ? -9.312 3.605 -0.697 1.00 66.81 90 GLY A N 1
ATOM 643 C CA . GLY A 1 90 ? -10.010 4.615 0.086 1.00 66.81 90 GLY A CA 1
ATOM 644 C C . GLY A 1 90 ? -11.518 4.660 -0.170 1.00 66.81 90 GLY A C 1
ATOM 645 O O . GLY A 1 90 ? -12.063 4.027 -1.078 1.00 66.81 90 GLY A O 1
ATOM 646 N N . SER A 1 91 ? -12.216 5.461 0.636 1.00 59.12 91 SER A N 1
ATOM 647 C CA . SER A 1 91 ? -13.630 5.747 0.417 1.00 59.12 91 SER A CA 1
ATOM 648 C C . SER A 1 91 ? -13.795 6.576 -0.864 1.00 59.12 91 SER A C 1
ATOM 650 O O . SER A 1 91 ? -13.334 7.710 -0.969 1.00 59.12 91 SER A O 1
ATOM 652 N N . LYS A 1 92 ? -14.484 6.017 -1.867 1.00 58.09 92 LYS A N 1
ATOM 653 C CA . LYS A 1 92 ? -14.749 6.667 -3.168 1.00 58.09 92 LYS A CA 1
ATOM 654 C C . LYS A 1 92 ? -15.779 7.804 -3.087 1.00 58.09 92 LYS A C 1
ATOM 656 O O . LYS A 1 92 ? -16.581 7.965 -4.002 1.00 58.09 92 LYS A O 1
ATOM 661 N N . VAL A 1 93 ? -15.841 8.538 -1.980 1.00 50.88 93 VAL A N 1
ATOM 662 C CA . VAL A 1 93 ? -16.895 9.521 -1.715 1.00 50.88 93 VAL A CA 1
ATOM 663 C C . VAL A 1 93 ? -16.328 10.926 -1.850 1.00 50.88 93 VAL A C 1
ATOM 665 O O . VAL A 1 93 ? -15.499 11.357 -1.056 1.00 50.88 93 VAL A O 1
ATOM 668 N N . ALA A 1 94 ? -16.807 11.653 -2.853 1.00 52.78 94 ALA A N 1
ATOM 669 C CA . ALA A 1 94 ? -16.537 13.072 -3.038 1.00 52.78 94 ALA A CA 1
ATOM 670 C C . ALA A 1 94 ? -17.808 13.909 -2.820 1.00 52.78 94 ALA A C 1
ATOM 672 O O . ALA A 1 94 ? -18.935 13.416 -2.929 1.00 52.78 94 ALA A O 1
ATOM 673 N N . VAL A 1 95 ? -17.634 15.204 -2.544 1.00 46.03 95 VAL A N 1
ATOM 674 C CA . VAL A 1 95 ? -18.751 16.158 -2.471 1.00 46.03 95 VAL A CA 1
ATOM 675 C C . VAL A 1 95 ? -19.480 16.182 -3.818 1.00 46.03 95 VAL A C 1
ATOM 677 O O . VAL A 1 95 ? -18.855 16.335 -4.865 1.00 46.03 95 VAL A O 1
ATOM 680 N N . GLY A 1 96 ? -20.803 16.001 -3.783 1.00 54.41 96 GLY A N 1
ATOM 681 C CA . GLY A 1 96 ? -21.644 15.845 -4.974 1.00 54.41 96 GLY A CA 1
ATOM 682 C C . GLY A 1 96 ? -21.934 14.389 -5.362 1.00 54.41 96 GLY A C 1
ATOM 683 O O . GLY A 1 96 ? -22.672 14.153 -6.315 1.00 54.41 96 GLY A O 1
ATOM 684 N N . ASN A 1 97 ? -21.402 13.393 -4.646 1.00 57.88 97 ASN A N 1
ATOM 685 C CA . ASN A 1 97 ? -21.813 11.997 -4.808 1.00 57.88 97 ASN A CA 1
ATOM 686 C C . ASN A 1 97 ? -23.071 11.680 -3.992 1.00 57.88 97 ASN A C 1
ATOM 688 O O . ASN A 1 97 ? -23.208 12.098 -2.844 1.00 57.88 97 ASN A O 1
ATOM 692 N N . VAL A 1 98 ? -23.962 10.883 -4.580 1.00 67.00 98 VAL A N 1
ATOM 693 C CA . VAL A 1 98 ? -25.056 10.231 -3.860 1.00 67.00 98 VAL A CA 1
ATOM 694 C C . VAL A 1 98 ? -24.528 8.907 -3.329 1.00 67.00 98 VAL A C 1
ATOM 696 O O . VAL A 1 98 ? -23.987 8.089 -4.078 1.00 67.00 98 VAL A O 1
ATOM 699 N N . ILE A 1 99 ? -24.669 8.702 -2.026 1.00 69.06 99 ILE A N 1
ATOM 700 C CA . ILE A 1 99 ? -24.184 7.516 -1.325 1.00 69.06 99 ILE A CA 1
ATOM 701 C C . ILE A 1 99 ? -25.330 6.838 -0.580 1.00 69.06 99 ILE A C 1
ATOM 703 O O . ILE A 1 99 ? -26.264 7.491 -0.115 1.00 69.06 99 ILE A O 1
ATOM 707 N N . TYR A 1 100 ? -25.239 5.521 -0.460 1.00 70.25 100 TYR A N 1
ATOM 708 C CA . TYR A 1 100 ? -26.065 4.700 0.404 1.00 70.25 100 TYR A CA 1
ATOM 709 C C . TYR A 1 100 ? -25.199 4.192 1.549 1.00 70.25 100 TYR A C 1
ATOM 711 O O . TYR A 1 100 ? -24.153 3.590 1.314 1.00 70.25 100 TYR A O 1
ATOM 719 N N . VAL A 1 101 ? -25.631 4.433 2.781 1.00 62.88 101 VAL A N 1
ATOM 720 C CA . VAL A 1 101 ? -24.920 3.986 3.979 1.00 62.88 101 VAL A CA 1
ATOM 721 C C . VAL A 1 101 ? -25.728 2.876 4.625 1.00 62.88 101 VAL A C 1
ATOM 723 O O . VAL A 1 101 ? -26.882 3.070 5.013 1.00 62.88 101 VAL A O 1
ATOM 726 N N . GLU A 1 102 ? -25.123 1.701 4.726 1.00 53.22 102 GLU A N 1
ATOM 727 C CA . GLU A 1 102 ? -25.712 0.567 5.418 1.00 53.22 102 GLU A CA 1
ATOM 728 C C . GLU A 1 102 ? -25.376 0.658 6.910 1.00 53.22 102 GLU A C 1
ATOM 730 O O . GLU A 1 102 ? -24.262 0.374 7.338 1.00 53.22 102 GLU A O 1
ATOM 735 N N . VAL A 1 103 ? -26.356 1.087 7.707 1.00 49.84 103 VAL A N 1
ATOM 736 C CA . VAL A 1 103 ? -26.168 1.471 9.119 1.00 49.84 103 VAL A CA 1
ATOM 737 C C . VAL A 1 103 ? -25.609 0.333 9.987 1.00 49.84 103 VAL A C 1
ATOM 739 O O . VAL A 1 103 ? -24.851 0.596 10.911 1.00 49.84 103 VAL A O 1
ATOM 742 N N . ASN A 1 104 ? -25.939 -0.927 9.679 1.00 43.16 104 ASN A N 1
ATOM 743 C CA . ASN A 1 104 ? -25.509 -2.087 10.473 1.00 43.16 104 ASN A CA 1
ATOM 744 C C . ASN A 1 104 ? -24.056 -2.503 10.217 1.00 43.16 104 ASN A C 1
ATOM 746 O O . ASN A 1 104 ? -23.428 -3.081 11.097 1.00 43.16 104 ASN A O 1
ATOM 750 N N . SER A 1 105 ? -23.548 -2.268 9.007 1.00 43.19 105 SER A N 1
ATOM 751 C CA . SER A 1 105 ? -22.194 -2.662 8.603 1.00 43.19 105 SER A CA 1
ATOM 752 C C . SER A 1 105 ? -21.239 -1.477 8.500 1.00 43.19 105 SER A C 1
ATOM 754 O O . SER A 1 105 ? -20.054 -1.685 8.284 1.00 43.19 105 SER A O 1
ATOM 756 N N . GLY A 1 106 ? -21.744 -0.241 8.586 1.00 45.16 106 GLY A N 1
ATOM 757 C CA . GLY A 1 106 ? -20.968 0.964 8.290 1.00 45.16 106 GLY A CA 1
ATOM 758 C C . GLY A 1 106 ? -20.580 1.085 6.812 1.00 45.16 106 GLY A C 1
ATOM 759 O O . GLY A 1 106 ? -19.865 2.010 6.436 1.00 45.16 106 GLY A O 1
ATOM 760 N N . ALA A 1 107 ? -21.050 0.176 5.947 1.00 44.44 107 ALA A N 1
ATOM 761 C CA . ALA A 1 107 ? -20.635 0.136 4.556 1.00 44.44 107 ALA A CA 1
ATOM 762 C C . ALA A 1 107 ? -21.221 1.324 3.784 1.00 44.44 107 ALA A C 1
ATOM 764 O O . ALA A 1 107 ? -22.439 1.452 3.617 1.00 44.44 107 ALA A O 1
ATOM 765 N N . VAL A 1 108 ? -20.336 2.174 3.265 1.00 55.72 108 VAL A N 1
ATOM 766 C CA . VAL A 1 108 ? -20.694 3.298 2.400 1.00 55.72 108 VAL A CA 1
ATOM 767 C C . VAL A 1 108 ? -20.576 2.864 0.942 1.00 55.72 108 VAL A C 1
ATOM 769 O O . VAL A 1 108 ? -19.486 2.608 0.433 1.00 55.72 108 VAL A O 1
ATOM 772 N N . LYS A 1 109 ? -21.710 2.788 0.247 1.00 59.75 109 LYS A N 1
ATOM 773 C CA . LYS A 1 109 ? -21.791 2.465 -1.181 1.00 59.75 109 LYS A CA 1
ATOM 774 C C . LYS A 1 109 ? -22.056 3.742 -1.969 1.00 59.75 109 LYS A C 1
ATOM 776 O O . LYS A 1 109 ? -23.088 4.382 -1.785 1.00 59.75 109 LYS A O 1
ATOM 781 N N . ARG A 1 110 ? -21.150 4.121 -2.873 1.00 66.88 110 ARG A N 1
ATOM 782 C CA . ARG A 1 110 ? -21.424 5.194 -3.841 1.00 66.88 110 ARG A CA 1
ATOM 783 C C . ARG A 1 110 ? -22.477 4.700 -4.835 1.00 66.88 110 ARG A C 1
ATOM 785 O O . ARG A 1 110 ? -22.271 3.675 -5.471 1.00 66.88 110 ARG A O 1
ATOM 792 N N . VAL A 1 111 ? -23.589 5.426 -4.938 1.00 70.12 111 VAL A N 1
ATOM 793 C CA . VAL A 1 111 ? -24.705 5.128 -5.853 1.00 70.12 111 VAL A CA 1
ATOM 794 C C . VAL A 1 111 ? -24.501 5.829 -7.196 1.00 70.12 111 VAL A C 1
ATOM 796 O O . VAL A 1 111 ? -24.850 5.279 -8.227 1.00 70.12 111 VAL A O 1
ATOM 799 N N . GLY A 1 112 ? -23.911 7.024 -7.194 1.00 69.12 112 GLY A N 1
ATOM 800 C CA . GLY A 1 112 ? -23.620 7.773 -8.415 1.00 69.12 112 GLY A CA 1
ATOM 801 C C . GLY A 1 112 ? -23.248 9.220 -8.115 1.00 69.12 112 GLY A C 1
ATOM 802 O O . GLY A 1 112 ? -23.069 9.599 -6.950 1.00 69.12 112 GLY A O 1
ATOM 803 N N . ARG A 1 113 ? -23.109 10.048 -9.149 1.00 72.00 113 ARG A N 1
ATOM 804 C CA . ARG A 1 113 ? -22.979 11.503 -8.983 1.00 72.00 113 ARG A CA 1
ATOM 805 C C . ARG A 1 113 ? -24.358 12.143 -9.003 1.00 72.00 113 ARG A C 1
ATOM 807 O O . ARG A 1 113 ? -25.223 11.711 -9.750 1.00 72.00 113 ARG A O 1
ATOM 814 N N . SER A 1 114 ? -24.587 13.144 -8.161 1.00 75.00 114 SER A N 1
ATOM 815 C CA . SER A 1 114 ? -25.868 13.841 -8.170 1.00 75.00 114 SER A CA 1
ATOM 816 C C . SER A 1 114 ? -26.039 14.598 -9.485 1.00 75.00 114 SER A C 1
ATOM 818 O O . SER A 1 114 ? -25.152 15.337 -9.910 1.00 75.00 114 SER A O 1
ATOM 820 N N . ASP A 1 115 ? -27.210 14.429 -10.086 1.00 78.69 115 ASP A N 1
ATOM 821 C CA . ASP A 1 115 ? -27.721 15.208 -11.218 1.00 78.69 115 ASP A CA 1
ATOM 822 C C . ASP A 1 115 ? -27.620 16.733 -11.029 1.00 78.69 115 ASP A C 1
ATOM 824 O O . ASP A 1 115 ? -27.374 17.455 -11.988 1.00 78.69 115 ASP A O 1
ATOM 828 N N . ALA A 1 116 ? -27.718 17.230 -9.793 1.00 71.19 116 ALA A N 1
ATOM 829 C CA . ALA A 1 116 ? -27.537 18.646 -9.462 1.00 71.19 116 ALA A CA 1
ATOM 830 C C . ALA A 1 116 ? -26.116 19.174 -9.742 1.00 71.19 116 ALA A C 1
ATOM 832 O O . ALA A 1 116 ? -25.909 20.385 -9.802 1.00 71.19 116 ALA A O 1
ATOM 833 N N . PHE A 1 117 ? -25.140 18.277 -9.897 1.00 62.06 117 PHE A N 1
ATOM 834 C CA . PHE A 1 117 ? -23.751 18.591 -10.229 1.00 62.06 117 PHE A CA 1
ATOM 835 C C . PHE A 1 117 ? -23.378 18.180 -11.661 1.00 62.06 117 PHE A C 1
ATOM 837 O O . PHE A 1 117 ? -22.200 18.255 -12.012 1.00 62.06 117 PHE A O 1
ATOM 844 N N . ALA A 1 118 ? -24.343 17.746 -12.481 1.00 61.25 118 ALA A N 1
ATOM 845 C CA . ALA A 1 118 ? -24.116 17.498 -13.899 1.00 61.25 118 ALA A CA 1
ATOM 846 C C . ALA A 1 118 ? -23.877 18.834 -14.618 1.00 61.25 118 ALA A C 1
ATOM 848 O O . ALA A 1 118 ? -24.696 19.750 -14.536 1.00 61.25 118 ALA A O 1
ATOM 849 N N . THR A 1 119 ? -22.749 18.957 -15.316 1.00 61.19 119 THR A N 1
ATOM 850 C CA . THR A 1 119 ? -22.493 20.099 -16.206 1.00 61.19 119 THR A CA 1
ATOM 851 C C . THR A 1 119 ? -22.751 19.682 -17.652 1.00 61.19 119 THR A C 1
ATOM 853 O O . THR A 1 119 ? -22.501 18.537 -18.014 1.00 61.19 119 THR A O 1
ATOM 856 N N . GLU A 1 120 ? -23.232 20.596 -18.502 1.00 51.34 120 GLU A N 1
ATOM 857 C CA . GLU A 1 120 ? -23.539 20.307 -19.921 1.00 51.34 120 GLU A CA 1
ATOM 858 C C . GLU A 1 120 ? -22.307 19.873 -20.749 1.00 51.34 120 GLU A C 1
ATOM 860 O O . GLU A 1 120 ? -22.452 19.414 -21.879 1.00 51.34 120 GLU A O 1
ATOM 865 N N . PHE A 1 121 ? -21.099 19.988 -20.185 1.00 49.78 121 PHE A N 1
ATOM 866 C CA . PHE A 1 121 ? -19.818 19.665 -20.822 1.00 49.78 121 PHE A CA 1
ATOM 867 C C . PHE A 1 121 ? -19.039 18.556 -20.103 1.00 49.78 121 PHE A C 1
ATOM 869 O O . PHE A 1 121 ? -17.828 18.435 -20.302 1.00 49.78 121 PHE A O 1
ATOM 876 N N . ASP A 1 122 ? -19.699 17.762 -19.259 1.00 49.78 122 ASP A N 1
ATOM 877 C CA . ASP A 1 122 ? -19.031 16.661 -18.570 1.00 49.78 122 ASP A CA 1
ATOM 878 C C . ASP A 1 122 ? -18.772 15.508 -19.558 1.00 49.78 122 ASP A C 1
ATOM 880 O O . ASP A 1 122 ? -19.676 14.780 -19.963 1.00 49.78 122 ASP A O 1
ATOM 884 N N . LEU A 1 123 ? -17.520 15.390 -20.014 1.00 52.75 123 LEU A N 1
ATOM 885 C CA . LEU A 1 123 ? -17.044 14.312 -20.894 1.00 52.75 123 LEU A CA 1
ATOM 886 C C . LEU A 1 123 ? -16.771 13.009 -20.114 1.00 52.75 123 LEU A C 1
ATOM 888 O O . LEU A 1 123 ? -16.310 12.026 -20.699 1.00 52.75 123 LEU A O 1
ATOM 892 N N . GLU A 1 124 ? -17.005 13.000 -18.798 1.00 54.28 124 GLU A N 1
ATOM 893 C CA . GLU A 1 124 ? -16.758 11.859 -17.920 1.00 54.28 124 GLU A CA 1
ATOM 894 C C . GLU A 1 124 ? -17.952 10.887 -17.910 1.00 54.28 124 GLU A C 1
ATOM 896 O O . GLU A 1 124 ? -19.107 11.271 -17.745 1.00 54.28 124 GLU A O 1
ATOM 901 N N . ALA A 1 125 ? -17.674 9.589 -18.064 1.00 57.09 125 ALA A N 1
ATOM 902 C CA . ALA A 1 125 ? -18.673 8.517 -18.042 1.00 57.09 125 ALA A CA 1
ATOM 903 C C . ALA A 1 125 ? -19.101 8.148 -16.604 1.00 57.09 125 ALA A C 1
ATOM 905 O O . ALA A 1 125 ? -18.970 6.995 -16.190 1.00 57.09 125 ALA A O 1
ATOM 906 N N . GLU A 1 126 ? -19.553 9.120 -15.807 1.00 62.06 126 GLU A N 1
ATOM 907 C CA . GLU A 1 126 ? -20.100 8.853 -14.471 1.00 62.06 126 GLU A CA 1
ATOM 908 C C . GLU A 1 126 ? -21.613 8.571 -14.532 1.00 62.06 126 GLU A C 1
ATOM 910 O O . GLU A 1 126 ? -22.359 9.207 -15.274 1.00 62.06 126 GLU A O 1
ATOM 915 N N . GLU A 1 127 ? -22.092 7.611 -13.736 1.00 66.06 127 GLU A N 1
ATOM 916 C CA . GLU A 1 127 ? -23.526 7.335 -13.602 1.00 66.06 127 GLU A CA 1
ATOM 917 C C . GLU A 1 127 ? -24.179 8.430 -12.740 1.00 66.06 127 GLU A C 1
ATOM 919 O O . GLU A 1 127 ? -23.912 8.543 -11.535 1.00 66.06 127 GLU A O 1
ATOM 924 N N . TYR A 1 128 ? -25.003 9.276 -13.369 1.00 75.88 128 TYR A N 1
ATOM 925 C CA . TYR A 1 128 ? -25.742 10.333 -12.678 1.00 75.88 128 TYR A CA 1
ATOM 926 C C . TYR A 1 128 ? -27.045 9.797 -12.106 1.00 75.88 128 TYR A C 1
ATOM 928 O O . TYR A 1 128 ? -27.850 9.178 -12.802 1.00 75.88 128 TYR A O 1
ATOM 936 N N . VAL A 1 129 ? -27.273 10.090 -10.831 1.00 78.19 129 VAL A N 1
ATOM 937 C CA . VAL A 1 129 ? -28.454 9.658 -10.094 1.00 78.19 129 VAL A CA 1
ATOM 938 C C . VAL A 1 129 ? -29.157 10.861 -9.473 1.00 78.19 129 VAL A C 1
ATOM 940 O O . VAL A 1 129 ? -28.496 11.796 -9.003 1.00 78.19 129 VAL A O 1
ATOM 943 N N . PRO A 1 130 ? -30.499 10.865 -9.459 1.00 78.81 130 PRO A N 1
ATOM 944 C CA . PRO A 1 130 ? -31.245 11.960 -8.875 1.00 78.81 130 PRO A CA 1
ATOM 945 C C . PRO A 1 130 ? -31.042 12.023 -7.366 1.00 78.81 130 PRO A C 1
ATOM 947 O O . PRO A 1 130 ? -30.907 10.993 -6.697 1.00 78.81 130 PRO A O 1
ATOM 950 N N . LEU A 1 131 ? -31.081 13.238 -6.818 1.00 77.12 131 LEU A N 1
ATOM 951 C CA . LEU A 1 131 ? -31.083 13.423 -5.369 1.00 77.12 131 LEU A CA 1
ATOM 952 C C . LEU A 1 131 ? -32.236 12.621 -4.728 1.00 77.12 131 LEU A C 1
ATOM 954 O O . LEU A 1 131 ? -33.399 12.794 -5.121 1.00 77.12 131 LEU A O 1
ATOM 958 N N . PRO A 1 132 ? -31.947 11.748 -3.740 1.00 74.81 132 PRO A N 1
ATOM 959 C CA . PRO A 1 132 ? -32.974 10.980 -3.051 1.00 74.81 132 PRO A CA 1
ATOM 960 C C . PRO A 1 132 ? -34.027 11.906 -2.441 1.00 74.81 132 PRO A C 1
ATOM 962 O O . PRO A 1 132 ? -33.703 12.852 -1.725 1.00 74.81 132 PRO A O 1
ATOM 965 N N . LYS A 1 133 ? -35.305 11.632 -2.718 1.00 74.31 133 LYS A N 1
ATOM 966 C CA . LYS A 1 133 ? -36.424 12.417 -2.184 1.00 74.31 133 LYS A CA 1
ATOM 967 C C . LYS A 1 133 ? -36.913 11.824 -0.861 1.00 74.31 133 LYS A C 1
ATOM 969 O O . LYS A 1 133 ? -37.170 10.622 -0.774 1.00 74.31 133 LYS A O 1
ATOM 974 N N . GLY A 1 134 ? -37.107 12.682 0.138 1.00 74.38 134 GLY A N 1
ATOM 975 C CA . GLY A 1 134 ? -37.594 12.316 1.472 1.00 74.38 134 GLY A CA 1
ATOM 976 C C . GLY A 1 134 ? -36.551 12.539 2.566 1.00 74.38 134 GLY A C 1
ATOM 977 O O . GLY A 1 134 ? -35.537 13.193 2.346 1.00 74.38 134 GLY A O 1
ATOM 978 N N . GLU A 1 135 ? -36.819 12.016 3.762 1.00 62.31 135 GLU A N 1
ATOM 979 C CA . GLU A 1 135 ? -35.902 12.142 4.896 1.00 62.31 135 GLU A CA 1
ATOM 980 C C . GLU A 1 135 ? -34.619 11.328 4.683 1.00 62.31 135 GLU A C 1
ATOM 982 O O . GLU A 1 135 ? -34.661 10.175 4.249 1.00 62.31 135 GLU A O 1
ATOM 987 N N . VAL A 1 136 ? -33.482 11.933 5.041 1.00 59.53 136 VAL A N 1
ATOM 988 C CA . VAL A 1 136 ? -32.138 11.335 4.934 1.00 59.53 136 VAL A CA 1
ATOM 989 C C . VAL A 1 136 ? -32.015 10.068 5.793 1.00 59.53 136 VAL A C 1
ATOM 991 O O . VAL A 1 136 ? -31.338 9.119 5.409 1.00 59.53 136 VAL A O 1
ATOM 994 N N . HIS A 1 137 ? -32.727 10.009 6.922 1.00 56.78 137 HIS A N 1
ATOM 995 C CA . HIS A 1 137 ? -32.795 8.838 7.792 1.00 56.78 137 HIS A CA 1
ATOM 996 C C . HIS A 1 137 ? -34.162 8.153 7.692 1.00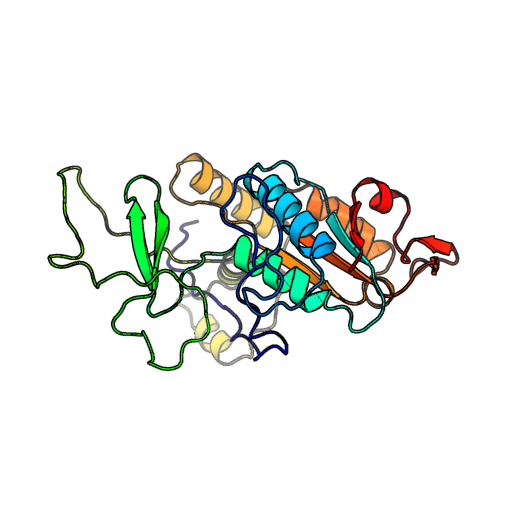 56.78 137 HIS A C 1
ATOM 998 O O . HIS A 1 137 ? -35.093 8.501 8.414 1.00 56.78 137 HIS A O 1
ATOM 1004 N N . LYS A 1 138 ? -34.283 7.113 6.861 1.00 58.22 138 LYS A N 1
ATOM 1005 C CA . LYS A 1 138 ? -35.429 6.191 6.933 1.00 58.22 138 LYS A CA 1
ATOM 1006 C C . LYS A 1 138 ? -35.154 5.093 7.960 1.00 58.22 138 LYS A C 1
ATOM 1008 O O . LYS A 1 138 ? -34.491 4.105 7.656 1.00 58.22 138 LYS A O 1
ATOM 1013 N N . LYS A 1 139 ? -35.700 5.239 9.171 1.00 46.69 139 LYS A N 1
ATOM 1014 C CA . LYS A 1 139 ? -35.751 4.153 10.162 1.00 46.69 139 LYS A CA 1
ATOM 1015 C C . LYS A 1 139 ? -36.741 3.076 9.699 1.00 46.69 139 LYS A C 1
ATOM 1017 O O . LYS A 1 139 ? -37.948 3.258 9.807 1.00 46.69 139 LYS A O 1
ATOM 1022 N N . LYS A 1 140 ? -36.243 1.923 9.245 1.00 46.59 140 LYS A N 1
ATOM 1023 C CA . LYS A 1 140 ? -36.889 0.655 9.622 1.00 46.59 140 LYS A CA 1
ATOM 1024 C C . LYS A 1 140 ? -36.411 0.374 11.044 1.00 46.59 140 LYS A C 1
ATOM 1026 O O . LYS A 1 140 ? -35.208 0.373 11.270 1.00 46.59 140 LYS A O 1
ATOM 1031 N N . GLU A 1 141 ? -37.334 0.270 11.996 1.00 29.00 141 GLU A N 1
ATOM 1032 C CA . GLU A 1 141 ? -37.042 0.178 13.430 1.00 29.00 141 GLU A CA 1
ATOM 1033 C C . GLU A 1 141 ? -36.065 -0.954 13.764 1.00 29.00 141 GLU A C 1
ATOM 1035 O O . GLU A 1 141 ? -36.489 -2.090 13.926 1.00 29.00 141 GLU A O 1
ATOM 1040 N N . ILE A 1 142 ? -34.780 -0.628 13.924 1.00 33.78 142 ILE A N 1
ATOM 1041 C CA . ILE A 1 142 ? -33.912 -1.163 14.977 1.00 33.78 142 ILE A CA 1
ATOM 1042 C C . ILE A 1 142 ? -33.046 0.014 15.462 1.00 33.78 142 ILE A C 1
ATOM 1044 O O . ILE A 1 142 ? -32.592 0.850 14.683 1.00 33.78 142 ILE A O 1
ATOM 1048 N N . LEU A 1 143 ? -32.981 0.155 16.781 1.00 32.19 143 LEU A N 1
ATOM 1049 C CA . LEU A 1 143 ? -32.653 1.353 17.552 1.00 32.19 143 LEU A CA 1
ATOM 1050 C C . LEU A 1 143 ? -31.165 1.763 17.530 1.00 32.19 143 LEU A C 1
ATOM 1052 O O . LEU A 1 143 ? -30.301 0.902 17.571 1.00 32.19 143 LEU A O 1
ATOM 1056 N N . ASN A 1 144 ? -30.950 3.088 17.621 1.00 26.58 144 ASN A N 1
ATOM 1057 C CA . ASN A 1 144 ? -29.893 3.821 18.355 1.00 26.58 144 ASN A CA 1
ATOM 1058 C C . ASN A 1 144 ? -28.427 3.403 18.068 1.00 26.58 144 ASN A C 1
ATOM 1060 O O . ASN A 1 144 ? -28.001 2.327 18.442 1.00 26.58 144 ASN A O 1
ATOM 1064 N N . ASN A 1 145 ? -27.542 4.222 17.503 1.00 28.91 145 ASN A N 1
ATOM 1065 C CA . ASN A 1 145 ? -27.087 5.526 17.983 1.00 28.91 145 ASN A CA 1
ATOM 1066 C C . ASN A 1 145 ? -26.176 6.154 16.914 1.00 28.91 145 ASN A C 1
ATOM 1068 O O . ASN A 1 145 ? -25.579 5.467 16.094 1.00 28.91 145 ASN A O 1
ATOM 1072 N N . ILE A 1 146 ? -26.082 7.477 16.957 1.00 38.75 146 ILE A N 1
ATOM 1073 C CA . ILE A 1 146 ? -25.252 8.318 16.094 1.00 38.75 146 ILE A CA 1
ATOM 1074 C C . ILE A 1 146 ? -23.768 7.983 16.314 1.00 38.75 146 ILE A C 1
ATOM 1076 O O . ILE A 1 146 ? -23.293 8.073 17.442 1.00 38.75 146 ILE A O 1
ATOM 1080 N N . ALA A 1 147 ? -23.037 7.668 15.243 1.00 34.81 147 ALA A N 1
ATOM 1081 C CA . ALA A 1 147 ? -21.579 7.705 15.220 1.00 34.81 147 ALA A CA 1
ATOM 1082 C C . ALA A 1 147 ? -21.131 8.446 13.955 1.00 34.81 147 ALA A C 1
ATOM 1084 O O . ALA A 1 147 ? -21.224 7.941 12.839 1.00 34.81 147 ALA A O 1
ATOM 1085 N N . SER A 1 148 ? -20.681 9.685 14.131 1.00 38.22 148 SER A N 1
ATOM 1086 C CA . SER A 1 148 ? -19.793 10.343 13.180 1.00 38.22 148 SER A CA 1
ATOM 1087 C C . SER A 1 148 ? -18.519 9.505 13.088 1.00 38.22 148 SER A C 1
ATOM 1089 O O . SER A 1 148 ? -17.804 9.397 14.083 1.00 38.22 148 SER A O 1
ATOM 1091 N N . HIS A 1 149 ? -18.248 8.893 11.934 1.00 48.84 149 HIS A N 1
ATOM 1092 C CA . HIS A 1 149 ? -16.976 8.216 11.688 1.00 48.84 149 HIS A CA 1
ATOM 1093 C C . HIS A 1 149 ? -15.845 9.238 11.838 1.00 48.84 149 HIS A C 1
ATOM 1095 O O . HIS A 1 149 ? -15.712 10.157 11.029 1.00 48.84 149 HIS A O 1
ATOM 1101 N N . GLN A 1 150 ? -15.086 9.128 12.925 1.00 53.31 150 GLN A N 1
ATOM 1102 C CA . GLN A 1 150 ? -13.887 9.920 13.126 1.00 53.31 150 GLN A CA 1
ATOM 1103 C C . GLN A 1 150 ? -12.715 9.107 12.591 1.00 53.31 150 GLN A C 1
ATOM 1105 O O . GLN A 1 150 ? -12.272 8.152 13.228 1.00 53.31 150 GLN A O 1
ATOM 1110 N N . ASP A 1 151 ? -12.223 9.486 11.416 1.00 65.44 151 ASP A N 1
ATOM 1111 C CA . ASP A 1 151 ? -11.017 8.892 10.849 1.00 65.44 151 ASP A CA 1
ATOM 1112 C C . ASP A 1 151 ? -9.805 9.383 11.651 1.00 65.44 151 ASP A C 1
ATOM 1114 O O . ASP A 1 151 ? -9.389 10.545 11.563 1.00 65.44 151 ASP A O 1
ATOM 1118 N N . VAL A 1 152 ? -9.255 8.492 12.473 1.00 71.81 152 VAL A N 1
ATOM 1119 C CA . VAL A 1 152 ? -8.077 8.751 13.306 1.00 71.81 152 VAL A CA 1
ATOM 1120 C C . VAL A 1 152 ? -6.986 7.769 12.910 1.00 71.81 152 VAL A C 1
ATOM 1122 O O . VAL A 1 152 ? -7.210 6.559 12.874 1.00 71.81 152 VAL A O 1
ATOM 1125 N N . THR A 1 153 ? -5.786 8.270 12.616 1.00 80.50 153 THR A N 1
ATOM 1126 C CA . THR A 1 153 ? -4.652 7.386 12.333 1.00 80.50 153 THR A CA 1
ATOM 1127 C C . THR A 1 153 ? -4.055 6.848 13.633 1.00 80.50 153 THR A C 1
ATOM 1129 O O . THR A 1 153 ? -4.107 7.500 14.676 1.00 80.50 153 THR A O 1
ATOM 1132 N N . LEU A 1 154 ? -3.400 5.684 13.583 1.00 82.81 154 LEU A N 1
ATOM 1133 C CA . LEU A 1 154 ? -2.655 5.171 14.742 1.00 82.81 154 LEU A CA 1
ATOM 1134 C C . LEU A 1 154 ? -1.586 6.165 15.222 1.00 82.81 154 LEU A C 1
ATOM 1136 O O . LEU A 1 154 ? -1.333 6.273 16.417 1.00 82.81 154 LEU A O 1
ATOM 1140 N N . HIS A 1 155 ? -1.012 6.946 14.302 1.00 84.94 155 HIS A N 1
ATOM 1141 C CA . HIS A 1 155 ? -0.063 7.994 14.656 1.00 84.94 155 HIS A CA 1
ATOM 1142 C C . HIS A 1 155 ? -0.706 9.125 15.468 1.00 84.94 155 HIS A C 1
ATOM 1144 O O . HIS A 1 155 ? -0.084 9.618 16.405 1.00 84.94 155 HIS A O 1
ATOM 1150 N N . ASP A 1 156 ? -1.940 9.521 15.144 1.00 82.25 156 ASP A N 1
ATOM 1151 C CA . ASP A 1 156 ? -2.672 10.530 15.917 1.00 82.25 156 ASP A CA 1
ATOM 1152 C C . ASP A 1 156 ? -2.938 10.031 17.346 1.00 82.25 156 ASP A C 1
ATOM 1154 O O . ASP A 1 156 ? -2.741 10.779 18.306 1.00 82.25 156 ASP A O 1
ATOM 1158 N N . LEU A 1 157 ? -3.305 8.750 17.501 1.00 81.69 157 LEU A N 1
ATOM 1159 C CA . LEU A 1 157 ? -3.463 8.111 18.814 1.00 81.69 157 LEU A CA 1
ATOM 1160 C C . LEU A 1 157 ? -2.141 8.102 19.590 1.00 81.69 157 LEU A C 1
ATOM 1162 O O . LEU A 1 157 ? -2.108 8.500 20.757 1.00 81.69 157 LEU A O 1
ATOM 1166 N N . ASP A 1 158 ? -1.048 7.686 18.951 1.00 86.06 158 ASP A N 1
ATOM 1167 C CA . ASP A 1 158 ? 0.281 7.671 19.561 1.00 86.06 158 ASP A CA 1
ATOM 1168 C C . ASP A 1 158 ? 0.712 9.075 20.010 1.00 86.06 158 ASP A C 1
ATOM 1170 O O . ASP A 1 158 ? 1.167 9.261 21.140 1.00 86.06 158 ASP A O 1
ATOM 1174 N N . ALA A 1 159 ? 0.551 10.076 19.143 1.00 82.19 159 ALA A N 1
ATOM 1175 C CA . ALA A 1 159 ? 0.960 11.450 19.405 1.00 82.19 159 ALA A CA 1
ATOM 1176 C C . ALA A 1 159 ? 0.135 12.096 20.529 1.00 82.19 159 ALA A C 1
ATOM 1178 O O . ALA A 1 159 ? 0.709 12.726 21.422 1.00 82.19 159 ALA A O 1
ATOM 1179 N N . ALA A 1 160 ? -1.187 11.896 20.528 1.00 77.69 160 ALA A N 1
ATOM 1180 C CA . ALA A 1 160 ? -2.084 12.425 21.556 1.00 77.69 160 ALA A CA 1
ATOM 1181 C C . ALA A 1 160 ? -1.773 11.861 22.952 1.00 77.69 160 ALA A C 1
ATOM 1183 O O . ALA A 1 160 ? -1.876 12.571 23.951 1.00 77.69 160 ALA A O 1
ATOM 1184 N N . ASN A 1 161 ? -1.347 10.597 23.027 1.00 80.06 161 ASN A N 1
ATOM 1185 C CA . ASN A 1 161 ? -0.998 9.954 24.293 1.00 80.06 161 ASN A CA 1
ATOM 1186 C C . ASN A 1 161 ? 0.467 10.175 24.704 1.00 80.06 161 ASN A C 1
ATOM 1188 O O . ASN A 1 161 ? 0.779 10.130 25.893 1.00 80.06 161 ASN A O 1
ATOM 1192 N N . ALA A 1 162 ? 1.363 10.461 23.753 1.00 78.50 162 ALA A N 1
ATOM 1193 C CA . ALA A 1 162 ? 2.743 10.857 24.038 1.00 78.50 162 ALA A CA 1
ATOM 1194 C C . ALA A 1 162 ? 2.844 12.298 24.573 1.00 78.50 162 ALA A C 1
ATOM 1196 O O . ALA A 1 162 ? 3.742 12.602 25.359 1.00 78.50 162 ALA A O 1
ATOM 1197 N N . GLN A 1 163 ? 1.921 13.177 24.169 1.00 68.62 163 GLN A N 1
ATOM 1198 C CA . GLN A 1 163 ? 1.784 14.544 24.674 1.00 68.62 163 GLN A CA 1
ATOM 1199 C C . GLN A 1 163 ? 0.383 14.751 25.262 1.00 68.62 163 GLN A C 1
ATOM 1201 O O . GLN A 1 163 ? -0.477 15.322 24.590 1.00 68.62 163 GLN A O 1
ATOM 1206 N N . PRO A 1 164 ? 0.125 14.319 26.510 1.00 59.50 164 PRO A N 1
ATOM 1207 C CA . PRO A 1 164 ? -1.180 14.518 27.123 1.00 59.50 164 PRO A CA 1
ATOM 1208 C C . PRO A 1 164 ? -1.477 16.022 27.221 1.00 59.50 164 PRO A C 1
ATOM 1210 O O . PRO A 1 164 ? -0.896 16.729 28.044 1.00 59.50 164 PRO A O 1
ATOM 1213 N N . GLN A 1 165 ? -2.412 16.520 26.407 1.00 53.31 165 GLN A N 1
ATOM 1214 C CA . GLN A 1 165 ? -2.849 17.925 26.424 1.00 53.31 165 GLN A CA 1
ATOM 1215 C C . GLN A 1 165 ? -3.642 18.307 27.698 1.00 53.31 165 GLN A C 1
ATOM 1217 O O . GLN A 1 165 ? -4.149 19.418 27.805 1.00 53.31 165 GLN A O 1
ATOM 1222 N N . GLY A 1 166 ? -3.748 17.414 28.687 1.00 49.75 166 GLY A N 1
ATOM 1223 C CA . GLY A 1 166 ? -4.736 17.487 29.770 1.00 49.75 166 GLY A CA 1
ATOM 1224 C C . GLY A 1 166 ? -4.195 17.668 31.190 1.00 49.75 166 GLY A C 1
ATOM 1225 O O . GLY A 1 166 ? -4.891 17.329 32.142 1.00 49.75 166 GLY A O 1
ATOM 1226 N N . GLY A 1 167 ? -2.976 18.172 31.387 1.00 47.31 167 GLY A N 1
ATOM 1227 C CA . GLY A 1 167 ? -2.526 18.524 32.737 1.00 47.31 167 GLY A CA 1
ATOM 1228 C C . GLY A 1 167 ? -3.182 19.823 33.221 1.00 47.31 167 GLY A C 1
ATOM 1229 O O . GLY A 1 167 ? -2.781 20.895 32.772 1.00 47.31 167 GLY A O 1
ATOM 1230 N N . GLN A 1 168 ? -4.140 19.771 34.156 1.00 48.16 168 GLN A N 1
ATOM 1231 C CA . GLN A 1 168 ? -4.555 20.950 34.935 1.00 48.16 168 GLN A CA 1
ATOM 1232 C C . GLN A 1 168 ? -3.389 21.385 35.838 1.00 48.16 168 GLN A C 1
ATOM 1234 O O . GLN A 1 168 ? -3.258 20.944 36.976 1.00 48.16 168 GLN A O 1
ATOM 1239 N N . GLY A 1 169 ? -2.485 22.213 35.320 1.00 57.81 169 GLY A N 1
ATOM 1240 C CA . GLY A 1 169 ? -1.341 22.693 36.083 1.00 57.81 169 GLY A CA 1
ATOM 1241 C C . GLY A 1 169 ? -0.598 23.819 35.381 1.00 57.81 169 GLY A C 1
ATOM 1242 O O . GLY A 1 169 ? -0.575 23.907 34.157 1.00 57.81 169 GLY A O 1
ATOM 1243 N N . ILE A 1 170 ? 0.066 24.657 36.176 1.00 53.44 170 ILE A N 1
ATOM 1244 C CA . ILE A 1 170 ? 0.889 25.799 35.734 1.00 53.44 170 ILE A CA 1
ATOM 1245 C C . ILE A 1 170 ? 1.943 25.374 34.686 1.00 53.44 170 ILE A C 1
ATOM 1247 O O . ILE A 1 170 ? 2.311 26.151 33.808 1.00 53.44 170 ILE A O 1
ATOM 1251 N N . LEU A 1 171 ? 2.373 24.108 34.724 1.00 56.12 171 LEU A N 1
ATOM 1252 C CA . LEU A 1 171 ? 3.334 23.522 33.792 1.00 56.12 171 LEU A CA 1
ATOM 1253 C C . LEU A 1 171 ? 2.769 23.286 32.373 1.00 56.12 171 LEU A C 1
ATOM 1255 O O . LEU A 1 171 ? 3.528 23.385 31.412 1.00 56.12 171 LEU A O 1
ATOM 1259 N N . SER A 1 172 ? 1.463 23.023 32.205 1.00 58.50 172 SER A N 1
ATOM 1260 C CA . SER A 1 172 ? 0.864 22.823 30.868 1.00 58.50 172 SER A CA 1
ATOM 1261 C C . SER A 1 172 ? 0.634 24.148 30.133 1.00 58.50 172 SER A C 1
ATOM 1263 O O . SER A 1 172 ? 0.881 24.232 28.930 1.00 58.50 172 SER A O 1
ATOM 1265 N N . LEU A 1 173 ? 0.296 25.211 30.873 1.00 57.06 173 LEU A N 1
ATOM 1266 C CA . LEU A 1 173 ? 0.258 26.594 30.377 1.00 57.06 173 LEU A CA 1
ATOM 1267 C C . LEU A 1 173 ? 1.640 27.061 29.897 1.00 57.06 173 LEU A C 1
ATOM 1269 O O . LEU A 1 173 ? 1.762 27.718 28.866 1.00 57.06 173 LEU A O 1
ATOM 1273 N N . MET A 1 174 ? 2.698 26.673 30.612 1.00 56.22 174 MET A N 1
ATOM 1274 C CA . MET A 1 174 ? 4.077 26.983 30.230 1.00 56.22 174 MET A CA 1
ATOM 1275 C C . MET A 1 174 ? 4.552 26.137 29.032 1.00 56.22 174 MET A C 1
ATOM 1277 O O . MET A 1 174 ? 5.323 26.615 28.198 1.00 56.22 174 MET A O 1
ATOM 1281 N N . GLY A 1 175 ? 4.038 24.907 28.905 1.00 58.03 175 GLY A N 1
ATOM 1282 C CA . GLY A 1 175 ? 4.262 24.013 27.767 1.00 58.03 175 GLY A CA 1
ATOM 1283 C C . GLY A 1 175 ? 3.613 24.488 26.462 1.00 58.03 175 GLY A C 1
ATOM 1284 O O . GLY A 1 175 ? 4.227 24.333 25.413 1.00 58.03 175 GLY A O 1
ATOM 1285 N N . GLN A 1 176 ? 2.441 25.136 26.512 1.00 55.97 176 GLN A N 1
ATOM 1286 C CA . GLN A 1 176 ? 1.797 25.755 25.336 1.00 55.97 176 GLN A CA 1
ATOM 1287 C C . GLN A 1 176 ? 2.582 26.951 24.771 1.00 55.97 176 GLN A C 1
ATOM 1289 O O . GLN A 1 176 ? 2.477 27.249 23.582 1.00 55.97 176 GLN A O 1
ATOM 1294 N N . MET A 1 177 ? 3.379 27.629 25.605 1.00 52.25 177 MET A N 1
ATOM 1295 C CA . MET A 1 177 ? 4.239 28.744 25.186 1.00 52.25 177 MET A CA 1
ATOM 1296 C C . MET A 1 177 ? 5.585 28.283 24.604 1.00 52.25 177 MET A C 1
ATOM 1298 O O . MET A 1 177 ? 6.255 29.050 23.911 1.00 52.25 177 MET A O 1
ATOM 1302 N N . MET A 1 178 ? 5.992 27.035 24.858 1.00 56.88 178 MET A N 1
ATOM 1303 C CA . MET A 1 178 ? 7.173 26.435 24.244 1.00 56.88 178 MET A CA 1
ATOM 1304 C C . MET A 1 178 ? 6.780 25.690 22.969 1.00 56.88 178 MET A C 1
ATOM 1306 O O . MET A 1 178 ? 5.780 24.982 22.930 1.00 56.88 178 MET A O 1
ATOM 1310 N N . LYS A 1 179 ? 7.581 25.819 21.901 1.00 55.09 179 LYS A N 1
ATOM 1311 C CA . LYS A 1 179 ? 7.360 25.027 20.681 1.00 55.09 179 LYS A CA 1
ATOM 1312 C C . LYS A 1 179 ? 7.282 23.541 21.060 1.00 55.09 179 LYS A C 1
ATOM 1314 O O . LYS A 1 179 ? 8.242 23.055 21.669 1.00 55.09 179 LYS A O 1
ATOM 1319 N N . PRO A 1 180 ? 6.212 22.817 20.681 1.00 57.09 180 PRO A N 1
ATOM 1320 C CA . PRO A 1 180 ? 6.121 21.390 20.943 1.00 57.09 180 PRO A CA 1
ATOM 1321 C C . PRO A 1 180 ? 7.319 20.711 20.278 1.00 57.09 180 PRO A C 1
ATOM 1323 O O . PRO A 1 180 ? 7.472 20.728 19.054 1.00 57.09 180 PRO A O 1
ATOM 1326 N N . ARG A 1 181 ? 8.227 20.163 21.090 1.00 57.31 181 ARG A N 1
ATOM 1327 C CA . ARG A 1 181 ? 9.304 19.316 20.578 1.00 57.31 181 ARG A CA 1
ATOM 1328 C C . ARG A 1 181 ? 8.666 17.999 20.163 1.00 57.31 181 ARG A C 1
ATOM 1330 O O . ARG A 1 181 ? 7.896 17.432 20.931 1.00 57.31 181 ARG A O 1
ATOM 1337 N N . LYS A 1 182 ? 8.982 17.512 18.962 1.00 59.38 182 LYS A N 1
ATOM 1338 C CA . LYS A 1 182 ? 8.618 16.151 18.563 1.00 59.38 182 LYS A CA 1
ATOM 1339 C C . LYS A 1 182 ? 9.384 15.191 19.470 1.00 59.38 182 LYS A C 1
ATOM 1341 O O . LYS A 1 182 ? 10.583 15.007 19.296 1.00 59.38 182 LYS A O 1
ATOM 1346 N N . THR A 1 183 ? 8.715 14.670 20.486 1.00 67.81 183 THR A N 1
ATOM 1347 C CA . THR A 1 183 ? 9.239 13.595 21.325 1.00 67.81 183 THR A CA 1
ATOM 1348 C C . THR A 1 183 ? 9.063 12.286 20.575 1.00 67.81 183 THR A C 1
ATOM 1350 O O . THR A 1 183 ? 7.989 12.033 20.027 1.00 67.81 183 THR A O 1
ATOM 1353 N N . GLU A 1 184 ? 10.105 11.462 20.534 1.00 79.50 184 GLU A N 1
ATOM 1354 C CA . GLU A 1 184 ? 9.986 10.116 19.982 1.00 79.50 184 GLU A CA 1
ATOM 1355 C C . GLU A 1 184 ? 8.961 9.317 20.790 1.00 79.50 184 GLU A C 1
ATOM 1357 O O . GLU A 1 184 ? 8.998 9.274 22.022 1.00 79.50 184 GLU A O 1
ATOM 1362 N N . ILE A 1 185 ? 8.018 8.698 20.086 1.00 83.62 185 ILE A N 1
ATOM 1363 C CA . ILE A 1 185 ? 7.046 7.795 20.695 1.00 83.62 185 ILE A CA 1
ATOM 1364 C C . ILE A 1 185 ? 7.782 6.500 21.045 1.00 83.62 185 ILE A C 1
ATOM 1366 O O . ILE A 1 185 ? 8.419 5.884 20.187 1.00 83.62 185 ILE A O 1
ATOM 1370 N N . THR A 1 186 ? 7.691 6.089 22.308 1.00 86.88 186 THR A N 1
ATOM 1371 C CA . THR A 1 186 ? 8.337 4.862 22.791 1.00 86.88 186 THR A CA 1
ATOM 1372 C C . THR A 1 186 ? 7.598 3.612 22.313 1.00 86.88 186 THR A C 1
ATOM 1374 O O . THR A 1 186 ? 6.372 3.604 22.209 1.00 86.88 186 THR A O 1
ATOM 1377 N N . ASP A 1 187 ? 8.325 2.513 22.104 1.00 86.06 187 ASP A N 1
ATOM 1378 C CA . ASP A 1 187 ? 7.712 1.242 21.693 1.00 86.06 187 ASP A CA 1
ATOM 1379 C C . ASP A 1 187 ? 6.738 0.677 22.734 1.00 86.06 187 ASP A C 1
ATOM 1381 O O . ASP A 1 187 ? 5.756 0.035 22.371 1.00 86.06 187 ASP A O 1
ATOM 1385 N N . LYS A 1 188 ? 6.958 0.961 24.026 1.00 88.06 188 LYS A N 1
ATOM 1386 C CA . LYS A 1 188 ? 6.027 0.571 25.096 1.00 88.06 188 LYS A CA 1
ATOM 1387 C C . LYS A 1 188 ? 4.655 1.218 24.907 1.00 88.06 188 LYS A C 1
ATOM 1389 O O . LYS A 1 188 ? 3.650 0.518 24.971 1.00 88.06 188 LYS A O 1
ATOM 1394 N N . LEU A 1 189 ? 4.625 2.521 24.614 1.00 87.19 189 LEU A N 1
ATOM 1395 C CA . LEU A 1 189 ? 3.380 3.248 24.367 1.00 87.19 189 LEU A CA 1
ATOM 1396 C C . LEU A 1 189 ? 2.654 2.698 23.130 1.00 87.19 189 LEU A C 1
ATOM 1398 O O . LEU A 1 189 ? 1.460 2.419 23.206 1.00 87.19 189 LEU A O 1
ATOM 1402 N N . ARG A 1 190 ? 3.382 2.438 22.034 1.00 87.69 190 ARG A N 1
ATOM 1403 C CA . ARG A 1 190 ? 2.802 1.818 20.827 1.00 87.69 190 ARG A CA 1
ATOM 1404 C C . ARG A 1 190 ? 2.176 0.457 21.123 1.00 87.69 190 ARG A C 1
ATOM 1406 O O . ARG A 1 190 ? 1.085 0.159 20.654 1.00 87.69 190 ARG A O 1
ATOM 1413 N N . GLN A 1 191 ? 2.846 -0.382 21.916 1.00 89.00 191 GLN A N 1
ATOM 1414 C CA . GLN A 1 191 ? 2.320 -1.698 22.291 1.00 89.00 191 GLN A CA 1
ATOM 1415 C C . GLN A 1 191 ? 1.049 -1.602 23.143 1.00 89.00 191 GLN A C 1
ATOM 1417 O O . GLN A 1 191 ? 0.143 -2.419 22.979 1.00 89.00 191 GLN A O 1
ATOM 1422 N N . GLU A 1 192 ? 0.970 -0.632 24.054 1.00 89.50 192 GLU A N 1
ATOM 1423 C CA . GLU A 1 192 ? -0.237 -0.387 24.847 1.00 89.50 192 GLU A CA 1
ATOM 1424 C C . GLU A 1 192 ? -1.399 0.093 23.974 1.00 89.50 192 GLU A C 1
ATOM 1426 O O . GLU A 1 192 ? -2.499 -0.453 24.080 1.00 89.50 192 GLU A O 1
ATOM 1431 N N . ILE A 1 193 ? -1.145 1.036 23.064 1.00 87.88 193 ILE A N 1
ATOM 1432 C CA . ILE A 1 193 ? -2.152 1.549 22.126 1.00 87.88 193 ILE A CA 1
ATOM 1433 C C . ILE A 1 193 ? -2.640 0.436 21.201 1.00 87.88 193 ILE A C 1
ATOM 1435 O O . ILE A 1 193 ? -3.845 0.219 21.106 1.00 87.88 193 ILE A O 1
ATOM 1439 N N . ASN A 1 194 ? -1.734 -0.351 20.617 1.00 89.38 194 ASN A N 1
ATOM 1440 C CA . ASN A 1 194 ? -2.098 -1.476 19.755 1.00 89.38 194 ASN A CA 1
ATOM 1441 C C . ASN A 1 194 ? -2.988 -2.502 20.476 1.00 89.38 194 ASN A C 1
ATOM 1443 O O . ASN A 1 194 ? -3.923 -3.026 19.877 1.00 89.38 194 ASN A O 1
ATOM 1447 N N . LYS A 1 195 ? -2.758 -2.770 21.771 1.00 89.69 195 LYS A N 1
ATOM 1448 C CA . LYS A 1 195 ? -3.636 -3.655 22.564 1.00 89.69 195 LYS A CA 1
ATOM 1449 C C . LYS A 1 195 ? -5.048 -3.093 22.716 1.00 89.69 195 LYS A C 1
ATOM 1451 O O . LYS A 1 195 ? -6.007 -3.861 22.692 1.00 89.69 195 LYS A O 1
ATOM 1456 N N . VAL A 1 196 ? -5.177 -1.781 22.911 1.00 88.94 196 VAL A N 1
ATOM 1457 C CA . VAL A 1 196 ? -6.484 -1.118 23.023 1.00 88.94 196 VAL A CA 1
ATOM 1458 C C . VAL A 1 196 ? -7.188 -1.104 21.670 1.00 88.94 196 VAL A C 1
ATOM 1460 O O . VAL A 1 196 ? -8.349 -1.486 21.604 1.00 88.94 196 VAL A O 1
ATOM 1463 N N . VAL A 1 197 ? -6.485 -0.748 20.594 1.00 87.44 197 VAL A N 1
ATOM 1464 C CA . VAL A 1 197 ? -7.033 -0.738 19.230 1.00 87.44 197 VAL A CA 1
ATOM 1465 C C . VAL A 1 197 ? -7.528 -2.126 18.827 1.00 87.44 197 VAL A C 1
ATOM 1467 O O . VAL A 1 197 ? -8.668 -2.254 18.395 1.00 87.44 197 VAL A O 1
ATOM 1470 N N . ASN A 1 198 ? -6.728 -3.174 19.049 1.00 88.44 198 ASN A N 1
ATOM 1471 C CA . ASN A 1 198 ? -7.145 -4.547 18.751 1.00 88.44 198 ASN A CA 1
ATOM 1472 C C . ASN A 1 198 ? -8.406 -4.944 19.524 1.00 88.44 198 ASN A C 1
ATOM 1474 O O . ASN A 1 198 ? -9.312 -5.522 18.942 1.00 88.44 198 ASN A O 1
ATOM 1478 N N . ARG A 1 199 ? -8.524 -4.550 20.798 1.00 87.06 199 ARG A N 1
ATOM 1479 C CA . ARG A 1 199 ? -9.747 -4.794 21.574 1.00 87.06 199 ARG A CA 1
ATOM 1480 C C . ARG A 1 199 ? -10.970 -4.108 20.959 1.00 87.06 199 ARG A C 1
ATOM 1482 O O . ARG A 1 199 ? -12.029 -4.714 20.907 1.00 87.06 199 ARG A O 1
ATOM 1489 N N . TYR A 1 200 ? -10.831 -2.871 20.483 1.00 82.56 200 TYR A N 1
ATOM 1490 C CA . TYR A 1 200 ? -11.938 -2.136 19.858 1.00 82.56 200 TYR A CA 1
ATOM 1491 C C . TYR A 1 200 ? -12.345 -2.758 18.516 1.00 82.56 200 TYR A C 1
ATOM 1493 O O . TYR A 1 200 ? -13.523 -2.726 18.165 1.00 82.56 200 TYR A O 1
ATOM 1501 N N . ILE A 1 201 ? -11.388 -3.342 17.790 1.00 83.69 201 ILE A N 1
ATOM 1502 C CA . ILE A 1 201 ? -11.653 -4.116 16.572 1.00 83.69 201 ILE A CA 1
ATOM 1503 C C . ILE A 1 201 ? -12.398 -5.411 16.918 1.00 83.69 201 ILE A C 1
ATOM 1505 O O . ILE A 1 201 ? -13.420 -5.707 16.303 1.00 83.69 201 ILE A O 1
ATOM 1509 N N . ASP A 1 202 ? -11.937 -6.148 17.932 1.00 85.44 202 ASP A N 1
ATOM 1510 C CA . ASP A 1 202 ? -12.551 -7.408 18.376 1.00 85.44 202 ASP A CA 1
ATOM 1511 C C . ASP A 1 202 ? -13.975 -7.205 18.926 1.00 85.44 202 ASP A C 1
ATOM 1513 O O . ASP A 1 202 ? -14.856 -8.038 18.717 1.00 85.44 202 ASP A O 1
ATOM 1517 N N . GLU A 1 203 ? -14.218 -6.081 19.606 1.00 83.44 203 GLU A N 1
ATOM 1518 C CA . GLU A 1 203 ? -15.538 -5.674 20.109 1.00 83.44 203 GLU A CA 1
ATOM 1519 C C . GLU A 1 203 ? -16.457 -5.113 19.002 1.00 83.44 203 GLU A C 1
ATOM 1521 O O . GLU A 1 203 ? -17.634 -4.856 19.259 1.00 83.44 203 GLU A O 1
ATOM 1526 N N . GLY A 1 204 ? -15.951 -4.920 17.776 1.00 74.75 204 GLY A N 1
ATOM 1527 C CA . GLY A 1 204 ? -16.705 -4.360 16.648 1.00 74.75 204 GLY A CA 1
ATOM 1528 C C . GLY A 1 204 ? -17.004 -2.861 16.770 1.00 74.75 204 GLY A C 1
ATOM 1529 O O . GLY A 1 204 ? -17.873 -2.347 16.070 1.00 74.75 204 GLY A O 1
ATOM 1530 N N . VAL A 1 205 ? -16.302 -2.157 17.663 1.00 75.31 205 VAL A N 1
ATOM 1531 C CA . VAL A 1 205 ? -16.449 -0.710 17.901 1.00 75.31 205 VAL A CA 1
ATOM 1532 C C . VAL A 1 205 ? -15.681 0.105 16.857 1.00 75.31 205 VAL A C 1
ATOM 1534 O O . VAL A 1 205 ? -16.081 1.222 16.535 1.00 75.31 205 VAL A O 1
ATOM 1537 N N . ALA A 1 206 ? -14.581 -0.440 16.331 1.00 72.19 206 ALA A N 1
ATOM 1538 C CA . ALA A 1 206 ? -13.742 0.212 15.332 1.00 72.19 206 ALA A CA 1
ATOM 1539 C C . ALA A 1 206 ? -13.379 -0.744 14.190 1.00 72.19 206 ALA A C 1
ATOM 1541 O O . ALA A 1 206 ? -13.130 -1.926 14.409 1.00 72.19 206 ALA A O 1
ATOM 1542 N N . GLU A 1 207 ? -13.287 -0.213 12.973 1.00 73.69 207 GLU A N 1
ATOM 1543 C CA . GLU A 1 207 ? -12.764 -0.934 11.814 1.00 73.69 207 GLU A CA 1
ATOM 1544 C C . GLU A 1 207 ? -11.360 -0.427 11.482 1.00 73.69 207 GLU A C 1
ATOM 1546 O O . GLU A 1 207 ? -11.105 0.777 11.441 1.00 73.69 207 GLU A O 1
ATOM 1551 N N . LEU A 1 208 ? -10.436 -1.352 11.226 1.00 75.38 208 LEU A N 1
ATOM 1552 C CA . LEU A 1 208 ? -9.115 -1.006 10.724 1.00 75.38 208 LEU A CA 1
ATOM 1553 C C . LEU A 1 208 ? -9.148 -0.895 9.200 1.00 75.38 208 LEU A C 1
ATOM 1555 O O . LEU A 1 208 ? -9.235 -1.907 8.503 1.00 75.38 208 LEU A O 1
ATOM 1559 N N . VAL A 1 209 ? -8.980 0.323 8.695 1.00 75.19 209 VAL A N 1
ATOM 1560 C CA . VAL A 1 209 ? -8.803 0.581 7.263 1.00 75.19 209 VAL A CA 1
ATOM 1561 C C . VAL A 1 209 ? -7.302 0.695 6.960 1.00 75.19 209 VAL A C 1
ATOM 1563 O O . VAL A 1 209 ? -6.660 1.642 7.424 1.00 75.19 209 VAL A O 1
ATOM 1566 N N . PRO A 1 210 ? -6.697 -0.250 6.214 1.00 72.25 210 PRO A N 1
ATOM 1567 C CA . PRO A 1 210 ? -5.284 -0.172 5.870 1.00 72.25 210 PRO A CA 1
ATOM 1568 C C . PRO A 1 210 ? -5.035 0.969 4.876 1.00 72.25 210 PRO A C 1
ATOM 1570 O O . PRO A 1 210 ? -5.690 1.073 3.840 1.00 72.25 210 PRO A O 1
ATOM 1573 N N . GLY A 1 211 ? -4.058 1.820 5.188 1.00 77.19 211 GLY A N 1
ATOM 1574 C CA . GLY A 1 211 ? -3.595 2.872 4.286 1.00 77.19 211 GLY A CA 1
ATOM 1575 C C . GLY A 1 211 ? -2.582 2.376 3.252 1.00 77.19 211 GLY A C 1
ATOM 1576 O O . GLY A 1 211 ? -2.191 1.207 3.234 1.00 77.19 211 GLY A O 1
ATOM 1577 N N . VAL A 1 212 ? -2.101 3.303 2.421 1.00 82.25 212 VAL A N 1
ATOM 1578 C CA . VAL A 1 212 ? -1.016 3.066 1.459 1.00 82.25 212 VAL A CA 1
ATOM 1579 C C . VAL A 1 212 ? 0.201 3.904 1.842 1.00 82.25 212 VAL A C 1
ATOM 1581 O O . VAL A 1 212 ? 0.111 5.128 1.937 1.00 82.25 212 VAL A O 1
ATOM 1584 N N . LEU A 1 213 ? 1.349 3.253 2.022 1.00 85.75 213 LEU A N 1
ATOM 1585 C CA . LEU A 1 213 ? 2.651 3.900 2.156 1.00 85.75 213 LEU A CA 1
ATOM 1586 C C . LEU A 1 213 ? 3.380 3.824 0.814 1.00 85.75 213 LEU A C 1
ATOM 1588 O O . LEU A 1 213 ? 3.901 2.778 0.438 1.00 85.75 213 LEU A O 1
ATOM 1592 N N . PHE A 1 214 ? 3.424 4.942 0.095 1.00 87.50 214 PHE A N 1
ATOM 1593 C CA . PHE A 1 214 ? 4.175 5.049 -1.152 1.00 87.50 214 PHE A CA 1
ATOM 1594 C C . PHE A 1 214 ? 5.572 5.620 -0.896 1.00 87.50 214 PHE A C 1
ATOM 1596 O O . PHE A 1 214 ? 5.705 6.702 -0.320 1.00 87.50 214 PHE A O 1
ATOM 1603 N N . ILE A 1 215 ? 6.603 4.909 -1.351 1.00 86.44 215 ILE A N 1
ATOM 1604 C CA . ILE A 1 215 ? 7.997 5.354 -1.307 1.00 86.44 215 ILE A CA 1
ATOM 1605 C C . ILE A 1 215 ? 8.506 5.409 -2.743 1.00 86.44 215 ILE A C 1
ATOM 1607 O O . ILE A 1 215 ? 8.670 4.381 -3.404 1.00 86.44 215 ILE A O 1
ATOM 1611 N N . ASP A 1 216 ? 8.737 6.628 -3.220 1.00 85.06 216 ASP A N 1
ATOM 1612 C CA . ASP A 1 216 ? 9.327 6.865 -4.533 1.00 85.06 216 ASP A CA 1
ATOM 1613 C C . ASP A 1 216 ? 10.853 6.774 -4.471 1.00 85.06 216 ASP A C 1
ATOM 1615 O O . ASP A 1 216 ? 11.457 7.048 -3.432 1.00 85.06 216 ASP A O 1
ATOM 1619 N N . GLU A 1 217 ? 11.471 6.423 -5.597 1.00 80.44 217 GLU A N 1
ATOM 1620 C CA . GLU A 1 217 ? 12.930 6.373 -5.748 1.00 80.44 217 GLU A CA 1
ATOM 1621 C C . GLU A 1 217 ? 13.631 5.529 -4.665 1.00 80.44 217 GLU A C 1
ATOM 1623 O O . GLU A 1 217 ? 14.660 5.920 -4.105 1.00 80.44 217 GLU A O 1
ATOM 1628 N N . VAL A 1 218 ? 13.086 4.341 -4.379 1.00 80.38 218 VAL A N 1
ATOM 1629 C CA . VAL A 1 218 ? 13.515 3.464 -3.269 1.00 80.38 218 VAL A CA 1
ATOM 1630 C C . VAL A 1 218 ? 15.021 3.219 -3.236 1.00 80.38 218 VAL A C 1
ATOM 1632 O O . VAL A 1 218 ? 15.620 3.278 -2.165 1.00 80.38 218 VAL A O 1
ATOM 1635 N N . VAL A 1 219 ? 15.644 3.043 -4.404 1.00 74.12 219 VAL A N 1
ATOM 1636 C CA . VAL A 1 219 ? 17.098 2.853 -4.549 1.00 74.12 219 VAL A CA 1
ATOM 1637 C C . VAL A 1 219 ? 17.907 3.983 -3.915 1.00 74.12 219 VAL A C 1
ATOM 1639 O O . VAL A 1 219 ? 18.975 3.757 -3.351 1.00 74.12 219 VAL A O 1
ATOM 1642 N N . HIS A 1 220 ? 17.434 5.218 -4.056 1.00 72.88 220 HIS A N 1
ATOM 1643 C CA . HIS A 1 220 ? 18.122 6.397 -3.547 1.00 72.88 220 HIS A CA 1
ATOM 1644 C C . HIS A 1 220 ? 17.771 6.678 -2.090 1.00 72.88 220 HIS A C 1
ATOM 1646 O O . HIS A 1 220 ? 18.569 7.288 -1.384 1.00 72.88 220 HIS A O 1
ATOM 1652 N N . MET A 1 221 ? 16.581 6.268 -1.653 1.00 75.19 221 MET A N 1
ATOM 1653 C CA . MET A 1 221 ? 16.015 6.656 -0.366 1.00 75.19 221 MET A CA 1
ATOM 1654 C C . MET A 1 221 ? 16.365 5.681 0.756 1.00 75.19 221 MET A C 1
ATOM 1656 O O . MET A 1 221 ? 16.657 6.137 1.859 1.00 75.19 221 MET A O 1
ATOM 1660 N N . LEU A 1 222 ? 16.382 4.375 0.482 1.00 86.25 222 LEU A N 1
ATOM 1661 C CA . LEU A 1 222 ? 16.511 3.337 1.506 1.00 86.25 222 LEU A CA 1
ATOM 1662 C C . LEU A 1 222 ? 17.867 2.635 1.439 1.00 86.25 222 LEU A C 1
ATOM 1664 O O . LEU A 1 222 ? 18.396 2.388 0.359 1.00 86.25 222 LEU A O 1
ATOM 1668 N N . ASP A 1 223 ? 18.416 2.321 2.607 1.00 88.00 223 ASP A N 1
ATOM 1669 C CA . ASP A 1 223 ? 19.578 1.454 2.784 1.00 88.00 223 ASP A CA 1
ATOM 1670 C C . ASP A 1 223 ? 19.180 0.086 3.361 1.00 88.00 223 ASP A C 1
ATOM 1672 O O . ASP A 1 223 ? 18.007 -0.198 3.621 1.00 88.00 223 ASP A O 1
ATOM 1676 N N . THR A 1 224 ? 20.172 -0.784 3.542 1.00 85.38 224 THR A N 1
ATOM 1677 C CA . THR A 1 224 ? 19.973 -2.154 4.048 1.00 85.38 224 THR A CA 1
ATOM 1678 C C . THR A 1 224 ? 19.319 -2.187 5.440 1.00 85.38 224 THR A C 1
ATOM 1680 O O . THR A 1 224 ? 18.505 -3.070 5.727 1.00 85.38 224 THR A O 1
ATOM 1683 N N . GLU A 1 225 ? 19.612 -1.208 6.299 1.00 87.06 225 GLU A N 1
ATOM 1684 C CA . GLU A 1 225 ? 19.016 -1.110 7.637 1.00 87.06 225 GLU A CA 1
ATOM 1685 C C . GLU A 1 225 ? 17.535 -0.719 7.555 1.00 87.06 225 GLU A C 1
ATOM 1687 O O . GLU A 1 225 ? 16.690 -1.316 8.230 1.00 87.06 225 GLU A O 1
ATOM 1692 N N . CYS A 1 226 ? 17.195 0.214 6.660 1.00 89.38 226 CYS A N 1
ATOM 1693 C CA . CYS A 1 226 ? 15.813 0.591 6.379 1.00 89.38 226 CYS A CA 1
ATOM 1694 C C . CYS A 1 226 ? 14.993 -0.598 5.863 1.00 89.38 226 CYS A C 1
ATOM 1696 O O . CYS A 1 226 ? 13.868 -0.803 6.320 1.00 89.38 226 CYS A O 1
ATOM 1698 N N . PHE A 1 227 ? 15.541 -1.403 4.946 1.00 87.50 227 PHE A N 1
ATOM 1699 C CA . PHE A 1 227 ? 14.855 -2.601 4.447 1.00 87.50 227 PHE A CA 1
ATOM 1700 C C . PHE A 1 227 ? 14.614 -3.632 5.553 1.00 87.50 227 PHE A C 1
ATOM 1702 O O . PHE A 1 227 ? 13.508 -4.159 5.664 1.00 87.50 227 PHE A O 1
ATOM 1709 N N . SER A 1 228 ? 15.600 -3.846 6.427 1.00 86.94 228 SER A N 1
ATOM 1710 C CA . SER A 1 228 ? 15.460 -4.744 7.580 1.00 86.94 228 SER A CA 1
ATOM 1711 C C . SER A 1 228 ? 14.353 -4.281 8.535 1.00 86.94 228 SER A C 1
ATOM 1713 O O . SER A 1 228 ? 13.548 -5.084 9.012 1.00 86.94 228 SER A O 1
ATOM 1715 N N . TYR A 1 229 ? 14.265 -2.970 8.784 1.00 88.44 229 TYR A N 1
ATOM 1716 C CA . TYR A 1 229 ? 13.189 -2.391 9.586 1.00 88.44 229 TYR A CA 1
ATOM 1717 C C . TYR A 1 229 ? 11.815 -2.557 8.923 1.00 88.44 229 TYR A C 1
ATOM 1719 O O . TYR A 1 229 ? 10.857 -2.948 9.593 1.00 88.44 229 TYR A O 1
ATOM 1727 N N . LEU A 1 230 ? 11.716 -2.280 7.618 1.00 86.38 230 LEU A N 1
ATOM 1728 C CA . LEU A 1 230 ? 10.467 -2.399 6.865 1.00 86.38 230 LEU A CA 1
ATOM 1729 C C . LEU A 1 230 ? 9.964 -3.841 6.820 1.00 86.38 230 LEU A C 1
ATOM 1731 O O . LEU A 1 230 ? 8.777 -4.049 7.047 1.00 86.38 230 LEU A O 1
ATOM 1735 N N . ASN A 1 231 ? 10.848 -4.823 6.625 1.00 85.12 231 ASN A N 1
ATOM 1736 C CA . ASN A 1 231 ? 10.497 -6.244 6.686 1.00 85.12 231 ASN A CA 1
ATOM 1737 C C . ASN A 1 231 ? 9.826 -6.598 8.015 1.00 85.12 231 ASN A C 1
ATOM 1739 O O . ASN A 1 231 ? 8.713 -7.118 8.027 1.00 85.12 231 ASN A O 1
ATOM 1743 N N . ARG A 1 232 ? 10.434 -6.205 9.141 1.00 85.50 232 ARG A N 1
ATOM 1744 C CA . ARG A 1 232 ? 9.838 -6.422 10.467 1.00 85.50 232 ARG A CA 1
ATOM 1745 C C . ARG A 1 232 ? 8.512 -5.674 10.645 1.00 85.50 232 ARG A C 1
ATOM 1747 O O . ARG A 1 232 ? 7.609 -6.159 11.318 1.00 85.50 232 ARG A O 1
ATOM 1754 N N . ALA A 1 233 ? 8.387 -4.467 10.093 1.00 84.31 233 ALA A N 1
ATOM 1755 C CA . ALA A 1 233 ? 7.163 -3.675 10.206 1.00 84.31 233 ALA A CA 1
ATOM 1756 C C . ALA A 1 233 ? 5.999 -4.272 9.391 1.00 84.31 233 ALA A C 1
ATOM 1758 O O . ALA A 1 233 ? 4.855 -4.223 9.843 1.00 84.31 233 ALA A O 1
ATOM 1759 N N . LEU A 1 234 ? 6.296 -4.859 8.229 1.00 82.31 234 LEU A N 1
ATOM 1760 C CA . LEU A 1 234 ? 5.340 -5.508 7.326 1.00 82.31 234 LEU A CA 1
ATOM 1761 C C . LEU A 1 234 ? 4.773 -6.826 7.872 1.00 82.31 234 LEU A C 1
ATOM 1763 O O . LEU A 1 234 ? 3.699 -7.247 7.447 1.00 82.31 234 LEU A O 1
ATOM 1767 N N . GLU A 1 235 ? 5.444 -7.455 8.839 1.00 81.69 235 GLU A N 1
ATOM 1768 C CA . GLU A 1 235 ? 4.919 -8.628 9.556 1.00 81.69 235 GLU A CA 1
ATOM 1769 C C . GLU A 1 235 ? 3.694 -8.293 10.425 1.00 81.69 235 GLU A C 1
ATOM 1771 O O . GLU A 1 235 ? 2.915 -9.177 10.785 1.00 81.69 235 GLU A O 1
ATOM 1776 N N . SER A 1 236 ? 3.499 -7.017 10.773 1.00 81.12 236 SER A N 1
ATOM 1777 C CA . SER A 1 236 ? 2.345 -6.581 11.558 1.00 81.12 236 SER A CA 1
ATOM 1778 C C . SER A 1 236 ? 1.055 -6.639 10.737 1.00 81.12 236 SER A C 1
ATOM 1780 O O . SER A 1 236 ? 0.992 -6.129 9.619 1.00 81.12 236 SER A O 1
ATOM 1782 N N . SER A 1 237 ? -0.025 -7.155 11.330 1.00 73.94 237 SER A N 1
ATOM 1783 C CA . SER A 1 237 ? -1.371 -7.135 10.733 1.00 73.94 237 SER A CA 1
ATOM 1784 C C . SER A 1 237 ? -1.955 -5.727 10.584 1.00 73.94 237 SER A C 1
ATOM 1786 O O . SER A 1 237 ? -2.880 -5.529 9.801 1.00 73.94 237 SER A O 1
ATOM 1788 N N . LEU A 1 238 ? -1.416 -4.756 11.330 1.00 76.56 238 LEU A N 1
ATOM 1789 C CA . LEU A 1 238 ? -1.791 -3.343 11.259 1.00 76.56 238 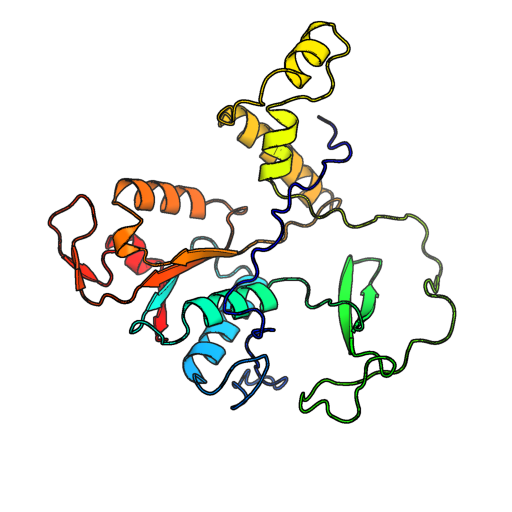LEU A CA 1
ATOM 1790 C C . LEU A 1 238 ? -0.971 -2.567 10.214 1.00 76.56 238 LEU A C 1
ATOM 1792 O O . LEU A 1 238 ? -1.105 -1.346 10.117 1.00 76.56 238 LEU A O 1
ATOM 1796 N N . SER A 1 239 ? -0.070 -3.240 9.488 1.00 81.12 239 SER A N 1
ATOM 1797 C CA . SER A 1 239 ? 0.799 -2.576 8.520 1.00 81.12 239 SER A CA 1
ATOM 1798 C C . SER A 1 239 ? 0.000 -2.072 7.307 1.00 81.12 239 SER A C 1
ATOM 1800 O O . SER A 1 239 ? -0.895 -2.762 6.813 1.00 81.12 239 SER A O 1
ATOM 1802 N N . PRO A 1 240 ? 0.289 -0.850 6.821 1.00 84.00 240 PRO A N 1
ATOM 1803 C CA . PRO A 1 240 ? -0.275 -0.374 5.567 1.00 84.00 240 PRO A CA 1
ATOM 1804 C C . PRO A 1 240 ? 0.317 -1.158 4.394 1.00 84.00 240 PRO A C 1
ATOM 1806 O O . PRO A 1 240 ? 1.390 -1.756 4.501 1.00 84.00 240 PRO A O 1
ATOM 1809 N N . ILE A 1 241 ? -0.330 -1.077 3.232 1.00 85.62 241 ILE A N 1
ATOM 1810 C CA . ILE A 1 241 ? 0.275 -1.596 2.006 1.00 85.62 241 ILE A CA 1
ATOM 1811 C C . ILE A 1 241 ? 1.447 -0.704 1.626 1.00 85.62 241 ILE A C 1
ATOM 1813 O O . ILE A 1 241 ? 1.285 0.502 1.434 1.00 85.62 241 ILE A O 1
ATOM 1817 N N . VAL A 1 242 ? 2.622 -1.308 1.488 1.00 87.94 242 VAL A N 1
ATOM 1818 C CA . VAL A 1 242 ? 3.825 -0.606 1.051 1.00 87.94 242 VAL A CA 1
ATOM 1819 C C . VAL A 1 242 ? 3.952 -0.732 -0.462 1.00 87.94 242 VAL A C 1
ATOM 1821 O O . VAL A 1 242 ? 3.922 -1.831 -1.019 1.00 87.94 242 VAL A O 1
ATOM 1824 N N . ILE A 1 243 ? 4.075 0.414 -1.128 1.00 90.12 243 ILE A N 1
ATOM 1825 C CA . ILE A 1 243 ? 4.307 0.519 -2.565 1.00 90.12 243 ILE A CA 1
ATOM 1826 C C . ILE A 1 243 ? 5.646 1.214 -2.782 1.00 90.12 243 ILE A C 1
ATOM 1828 O O . ILE A 1 243 ? 5.823 2.388 -2.460 1.00 90.12 243 ILE A O 1
ATOM 1832 N N . PHE A 1 244 ? 6.578 0.486 -3.367 1.00 91.62 244 PHE A N 1
ATOM 1833 C CA . PHE A 1 244 ? 7.861 0.974 -3.828 1.00 91.62 244 PHE A CA 1
ATOM 1834 C C . PHE A 1 244 ? 7.775 1.407 -5.283 1.00 91.62 244 PHE A C 1
ATOM 1836 O O . PHE A 1 244 ? 7.129 0.746 -6.093 1.00 91.62 244 PHE A O 1
ATOM 1843 N N . ALA A 1 245 ? 8.477 2.476 -5.641 1.00 90.69 245 ALA A N 1
ATOM 1844 C CA . ALA A 1 245 ? 8.727 2.822 -7.031 1.00 90.69 245 ALA A CA 1
ATOM 1845 C C . ALA A 1 245 ? 10.226 2.911 -7.319 1.00 90.69 245 ALA A C 1
ATOM 1847 O O . ALA A 1 245 ? 11.027 3.391 -6.514 1.00 90.69 245 ALA A O 1
ATOM 1848 N N . THR A 1 246 ? 10.601 2.429 -8.502 1.00 91.25 246 THR A N 1
ATOM 1849 C CA . THR A 1 246 ? 11.972 2.479 -9.005 1.00 91.25 246 THR A CA 1
ATOM 1850 C C . THR A 1 246 ? 11.988 2.716 -10.508 1.00 91.25 246 THR A C 1
ATOM 1852 O O . THR A 1 246 ? 11.128 2.244 -11.257 1.00 91.25 246 THR A O 1
ATOM 1855 N N . ASN A 1 247 ? 12.998 3.449 -10.956 1.00 91.44 247 ASN A N 1
ATOM 1856 C CA . ASN A 1 247 ? 13.337 3.633 -12.363 1.00 91.44 247 ASN A CA 1
ATOM 1857 C C . ASN A 1 247 ? 14.647 2.942 -12.762 1.00 91.44 247 ASN A C 1
ATOM 1859 O O . ASN A 1 247 ? 15.068 3.048 -13.914 1.00 91.44 247 ASN A O 1
ATOM 1863 N N . ARG A 1 248 ? 15.291 2.229 -11.830 1.00 88.44 248 ARG A N 1
ATOM 1864 C CA . ARG A 1 248 ? 16.577 1.559 -12.045 1.00 88.44 248 ARG A CA 1
ATOM 1865 C C . ARG A 1 248 ? 16.387 0.059 -12.214 1.00 88.44 248 ARG A C 1
ATOM 1867 O O . ARG A 1 248 ? 15.615 -0.553 -11.484 1.00 88.44 248 ARG A O 1
ATOM 1874 N N . GLY A 1 249 ? 17.110 -0.519 -13.172 1.00 87.25 249 GLY A N 1
ATOM 1875 C CA . GLY A 1 249 ? 17.095 -1.953 -13.470 1.00 87.25 249 GLY A CA 1
ATOM 1876 C C . GLY A 1 249 ? 17.975 -2.761 -12.519 1.00 87.25 249 GLY A C 1
ATOM 1877 O O . GLY A 1 249 ? 17.460 -3.437 -11.643 1.00 87.25 249 GLY A O 1
ATOM 1878 N N . ILE A 1 250 ? 19.297 -2.691 -12.677 1.00 89.50 250 ILE A N 1
ATOM 1879 C CA . ILE A 1 250 ? 20.273 -3.323 -11.776 1.00 89.50 250 ILE A CA 1
ATOM 1880 C C . ILE A 1 250 ? 21.100 -2.212 -11.141 1.00 89.50 250 ILE A C 1
ATOM 1882 O O . ILE A 1 250 ? 21.629 -1.351 -11.845 1.00 89.50 250 ILE A O 1
ATOM 1886 N N . CYS A 1 251 ? 21.203 -2.219 -9.817 1.00 89.81 251 CYS A N 1
ATOM 1887 C CA . CYS A 1 251 ? 22.046 -1.285 -9.081 1.00 89.81 251 CYS A CA 1
ATOM 1888 C C . CYS A 1 251 ? 22.448 -1.869 -7.728 1.00 89.81 251 CYS A C 1
ATOM 1890 O O . CYS A 1 251 ? 21.832 -2.815 -7.242 1.00 89.81 251 CYS A O 1
ATOM 1892 N N . ASN A 1 252 ? 23.485 -1.302 -7.119 1.00 88.81 252 ASN A N 1
ATOM 1893 C CA . ASN A 1 252 ? 23.930 -1.755 -5.808 1.00 88.81 252 ASN A CA 1
ATOM 1894 C C . ASN A 1 252 ? 22.889 -1.416 -4.743 1.00 88.81 252 ASN A C 1
ATOM 1896 O O . ASN A 1 252 ? 22.284 -0.340 -4.776 1.00 88.81 252 ASN A O 1
ATOM 1900 N N . VAL A 1 253 ? 22.703 -2.330 -3.793 1.00 88.25 253 VAL A N 1
ATOM 1901 C CA . VAL A 1 253 ? 21.908 -2.049 -2.597 1.00 88.25 253 VAL A CA 1
ATOM 1902 C C . VAL A 1 253 ? 22.654 -1.004 -1.776 1.00 88.25 253 VAL A C 1
ATOM 1904 O O . VAL A 1 253 ? 23.820 -1.195 -1.424 1.00 88.25 253 VAL A O 1
ATOM 1907 N N . ARG A 1 254 ? 21.992 0.111 -1.464 1.00 85.62 254 ARG A N 1
ATOM 1908 C CA . ARG A 1 254 ? 22.609 1.219 -0.731 1.00 85.62 254 ARG A CA 1
ATOM 1909 C C . ARG A 1 254 ? 23.131 0.740 0.633 1.00 85.62 254 ARG A C 1
ATOM 1911 O O . ARG A 1 254 ? 22.418 0.094 1.401 1.00 85.62 254 ARG A O 1
ATOM 1918 N N . GLY A 1 255 ? 24.393 1.065 0.911 1.00 85.44 255 GLY A N 1
ATOM 1919 C CA . GLY A 1 255 ? 25.129 0.575 2.083 1.00 85.44 255 GLY A CA 1
ATOM 1920 C C . GLY A 1 255 ? 25.941 -0.701 1.833 1.00 85.44 255 GLY A C 1
ATOM 1921 O O . GLY A 1 255 ? 26.641 -1.150 2.734 1.00 85.44 255 GLY A O 1
ATOM 1922 N N . THR A 1 256 ? 25.894 -1.268 0.623 1.00 86.12 256 THR A N 1
ATOM 1923 C CA . THR A 1 256 ? 26.685 -2.443 0.229 1.00 86.12 256 THR A CA 1
ATOM 1924 C C . THR A 1 256 ? 27.247 -2.283 -1.188 1.00 86.12 256 THR A C 1
ATOM 1926 O O . THR A 1 256 ? 26.747 -1.485 -1.981 1.00 86.12 256 THR A O 1
ATOM 1929 N N . ASP A 1 257 ? 28.241 -3.101 -1.536 1.00 86.31 257 ASP A N 1
ATOM 1930 C CA . ASP A 1 257 ? 28.780 -3.196 -2.901 1.00 86.31 257 ASP A CA 1
ATOM 1931 C C . ASP A 1 257 ? 28.120 -4.312 -3.730 1.00 86.31 257 ASP A C 1
ATOM 1933 O O . ASP A 1 257 ? 28.588 -4.651 -4.818 1.00 86.31 257 ASP A O 1
ATOM 1937 N N . MET A 1 258 ? 27.032 -4.905 -3.227 1.00 86.06 258 MET A N 1
ATOM 1938 C CA . MET A 1 258 ? 26.358 -6.017 -3.891 1.00 86.06 258 MET A CA 1
ATOM 1939 C C . MET A 1 258 ? 25.353 -5.506 -4.933 1.00 86.06 258 MET A C 1
ATOM 1941 O O . MET A 1 258 ? 24.415 -4.785 -4.568 1.00 86.06 258 MET A O 1
ATOM 1945 N N . PRO A 1 259 ? 25.501 -5.879 -6.220 1.00 89.12 259 PRO A N 1
ATOM 1946 C CA . PRO A 1 259 ? 24.516 -5.555 -7.241 1.00 89.12 259 PRO A CA 1
ATOM 1947 C C . PRO A 1 259 ? 23.248 -6.387 -7.030 1.00 89.12 259 PRO A C 1
ATOM 1949 O O . PRO A 1 259 ? 23.319 -7.597 -6.822 1.00 89.12 259 PRO A O 1
ATOM 1952 N N . SER A 1 260 ? 22.085 -5.747 -7.135 1.00 91.31 260 SER A N 1
ATOM 1953 C CA . SER A 1 260 ? 20.790 -6.417 -7.020 1.00 91.31 260 SER A CA 1
ATOM 1954 C C . SER A 1 260 ? 19.762 -5.832 -7.997 1.00 91.31 260 SER A C 1
ATOM 1956 O O . SER A 1 260 ? 19.841 -4.640 -8.337 1.00 91.31 260 SER A O 1
ATOM 1958 N N . PRO A 1 261 ? 18.777 -6.623 -8.470 1.00 90.81 261 PRO A N 1
ATOM 1959 C CA . PRO A 1 261 ? 17.615 -6.085 -9.161 1.00 90.81 261 PRO A CA 1
ATOM 1960 C C . PRO A 1 261 ? 16.970 -4.958 -8.353 1.00 90.81 261 PRO A C 1
ATOM 1962 O O . PRO A 1 261 ? 16.672 -5.093 -7.168 1.00 90.81 261 PRO A O 1
ATOM 1965 N N . HIS A 1 262 ? 16.790 -3.818 -9.009 1.00 90.81 262 HIS A N 1
ATOM 1966 C CA . HIS A 1 262 ? 16.164 -2.622 -8.465 1.00 90.81 262 HIS A CA 1
ATOM 1967 C C . HIS A 1 262 ? 16.807 -2.080 -7.183 1.00 90.81 262 HIS A C 1
ATOM 1969 O O . HIS A 1 262 ? 16.159 -1.299 -6.497 1.00 90.81 262 HIS A O 1
ATOM 1975 N N . GLY A 1 263 ? 18.047 -2.471 -6.850 1.00 87.88 263 GLY A N 1
ATOM 1976 C CA . GLY A 1 263 ? 18.735 -2.041 -5.626 1.00 87.88 263 GLY A CA 1
ATOM 1977 C C . GLY A 1 263 ? 18.061 -2.519 -4.341 1.00 87.88 263 GLY A C 1
ATOM 1978 O O . GLY A 1 263 ? 18.266 -1.913 -3.291 1.00 87.88 263 GLY A O 1
ATOM 1979 N N . ILE A 1 264 ? 17.250 -3.575 -4.430 1.00 90.25 264 ILE A N 1
ATOM 1980 C CA . ILE A 1 264 ? 16.511 -4.152 -3.307 1.00 90.25 264 ILE A CA 1
ATOM 1981 C C . ILE A 1 264 ? 17.238 -5.416 -2.831 1.00 90.25 264 ILE A C 1
ATOM 1983 O O . ILE A 1 264 ? 17.642 -6.217 -3.674 1.00 90.25 264 ILE A O 1
ATOM 1987 N N . PRO A 1 265 ? 17.421 -5.623 -1.518 1.00 88.44 265 PRO A N 1
ATOM 1988 C CA . PRO A 1 265 ? 17.977 -6.861 -0.980 1.00 88.44 265 PRO A CA 1
ATOM 1989 C C . PRO A 1 265 ? 17.223 -8.114 -1.458 1.00 88.44 265 PRO A C 1
ATOM 1991 O O . PRO A 1 265 ? 15.999 -8.110 -1.578 1.00 88.44 265 PRO A O 1
ATOM 1994 N N . VAL A 1 266 ? 17.955 -9.193 -1.743 1.00 83.50 266 VAL A N 1
ATOM 1995 C CA . VAL A 1 266 ? 17.392 -10.445 -2.291 1.00 83.50 266 VAL A CA 1
ATOM 1996 C C . VAL A 1 266 ? 16.325 -11.074 -1.393 1.00 83.50 266 VAL A C 1
ATOM 1998 O O . VAL A 1 266 ? 15.359 -11.626 -1.901 1.00 83.50 266 VAL A O 1
ATOM 2001 N N . ASP A 1 267 ? 16.452 -10.922 -0.077 1.00 81.75 267 ASP A N 1
ATOM 2002 C CA . ASP A 1 267 ? 15.472 -11.349 0.928 1.00 81.75 267 ASP A CA 1
ATOM 2003 C C . ASP A 1 267 ? 14.107 -10.662 0.779 1.00 81.75 267 ASP A C 1
ATOM 2005 O O . ASP A 1 267 ? 13.080 -11.256 1.103 1.00 81.75 267 ASP A O 1
ATOM 2009 N N . LEU A 1 268 ? 14.080 -9.433 0.259 1.00 82.12 268 LEU A N 1
ATOM 2010 C CA . LEU A 1 268 ? 12.844 -8.695 0.012 1.00 82.12 268 LEU A CA 1
ATOM 2011 C C . LEU A 1 268 ? 12.318 -8.898 -1.415 1.00 82.12 268 LEU A C 1
ATOM 2013 O O . LEU A 1 268 ? 11.126 -8.733 -1.650 1.00 82.12 268 LEU A O 1
ATOM 2017 N N . LEU A 1 269 ? 13.161 -9.300 -2.373 1.00 83.62 269 LEU A N 1
ATOM 2018 C CA . LEU A 1 269 ? 12.721 -9.585 -3.747 1.00 83.62 269 LEU A CA 1
ATOM 2019 C C . LEU A 1 269 ? 11.667 -10.697 -3.813 1.00 83.62 269 LEU A C 1
ATOM 2021 O O . LEU A 1 269 ? 10.730 -10.585 -4.602 1.00 83.62 269 LEU A O 1
ATOM 2025 N N . ASP A 1 270 ? 11.766 -11.709 -2.953 1.00 81.62 270 ASP A N 1
ATOM 2026 C CA . ASP A 1 270 ? 10.834 -12.843 -2.939 1.00 81.62 270 ASP A CA 1
ATOM 2027 C C . ASP A 1 270 ? 9.432 -12.480 -2.413 1.00 81.62 270 ASP A C 1
ATOM 2029 O O . ASP A 1 270 ? 8.447 -13.152 -2.731 1.00 81.62 270 ASP A O 1
ATOM 2033 N N . SER A 1 271 ? 9.314 -11.406 -1.626 1.00 81.94 271 SER A N 1
ATOM 2034 C CA . SER A 1 271 ? 8.040 -10.925 -1.074 1.00 81.94 271 SER A CA 1
ATOM 2035 C C . SER A 1 271 ? 7.409 -9.792 -1.894 1.00 81.94 271 SER A C 1
ATOM 2037 O O . SER A 1 271 ? 6.326 -9.299 -1.545 1.00 81.94 271 SER A O 1
ATOM 2039 N N . LEU A 1 272 ? 8.051 -9.394 -3.001 1.00 87.12 272 LEU A N 1
ATOM 2040 C CA . LEU A 1 272 ? 7.591 -8.321 -3.874 1.00 87.12 272 LEU A CA 1
ATOM 2041 C C . LEU A 1 272 ? 6.674 -8.829 -4.990 1.00 87.12 272 LEU A C 1
ATOM 2043 O O . LEU A 1 272 ? 7.024 -9.697 -5.787 1.00 87.12 272 LEU A O 1
ATOM 2047 N N . ALA A 1 273 ? 5.510 -8.198 -5.116 1.00 89.31 273 ALA A N 1
ATOM 2048 C CA . ALA A 1 273 ? 4.739 -8.224 -6.351 1.00 89.31 273 ALA A CA 1
ATOM 2049 C C . ALA A 1 273 ? 5.254 -7.104 -7.263 1.00 89.31 273 ALA A C 1
ATOM 2051 O O . ALA A 1 273 ? 5.260 -5.947 -6.855 1.00 89.31 273 ALA A O 1
ATOM 2052 N N . ILE A 1 274 ? 5.685 -7.417 -8.486 1.00 91.44 274 ILE A N 1
ATOM 2053 C CA . ILE A 1 274 ? 6.244 -6.416 -9.408 1.00 91.44 274 ILE A CA 1
ATOM 2054 C C . ILE A 1 274 ? 5.223 -6.087 -10.498 1.00 91.44 274 ILE A C 1
ATOM 2056 O O . ILE A 1 274 ? 4.826 -6.965 -11.262 1.00 91.44 274 ILE A O 1
ATOM 2060 N N . ILE A 1 275 ? 4.849 -4.812 -10.610 1.00 93.00 275 ILE A N 1
ATOM 2061 C CA . ILE A 1 275 ? 4.099 -4.266 -11.745 1.00 93.00 275 ILE A CA 1
ATOM 2062 C C . ILE A 1 275 ? 5.059 -3.445 -12.599 1.00 93.00 275 ILE A C 1
ATOM 2064 O O . ILE A 1 275 ? 5.752 -2.547 -12.109 1.00 93.00 275 ILE A O 1
ATOM 2068 N N . ARG A 1 276 ? 5.090 -3.751 -13.896 1.00 90.06 276 ARG A N 1
ATOM 2069 C CA . ARG A 1 276 ? 5.818 -2.951 -14.881 1.00 90.06 276 ARG A CA 1
ATOM 2070 C C . ARG A 1 276 ? 4.934 -1.784 -15.313 1.00 90.06 276 ARG A C 1
ATOM 2072 O O . ARG A 1 276 ? 3.809 -2.017 -15.747 1.00 90.06 276 ARG A O 1
ATOM 2079 N N . ALA A 1 277 ? 5.439 -0.565 -15.140 1.00 78.94 277 ALA A N 1
ATOM 2080 C CA . ALA A 1 277 ? 4.745 0.689 -15.431 1.00 78.94 277 ALA A CA 1
ATOM 2081 C C . ALA A 1 277 ? 5.355 1.404 -16.637 1.00 78.94 277 ALA A C 1
ATOM 2083 O O . ALA A 1 277 ? 6.580 1.684 -16.603 1.00 78.94 277 ALA A O 1
#

Foldseek 3Di:
DDPDDQDAPPDDDDPDPQPQAQALQFDPDPQRFHDCDARNDHDPGQLSSVLVVVLVCVVVVVLQLFAAEAEAAPPPCLVSSLVNSQNSLDDSDDPQWDWDADVVQRDIHTPWGEPVPDDPPPPHPTDYDHDDDDDPDDDPDDDDDDDDPDDHDLVSVQQCVVDVCDDPDPVSVVVVVDDDDPDDRDPVSSVVSVVVVVVCVVVVVDDQRAGEAEDEACQVVDAPVRLVVVSVQSNDPSHHHYYYYAHDAWDDQPPDPDIDGRSHDPVNVVSYDYRYD

InterPro domains:
  IPR003593 AAA+ ATPase domain [SM00382] (64-266)
  IPR010339 TIP49, P-loop domain [PF06068] (92-276)
  IPR027238 RuvB-like [PTHR11093] (92-276)
  IPR027417 P-loop containing nucleoside triphosphate hydrolase [G3DSA:3.40.50.300] (5-277)
  IPR027417 P-loop containing nucleoside triphosphate hydrolase [SSF52540] (40-272)

Radius of gyration: 22.11 Å; chains: 1; bounding box: 66×42×59 Å